Protein 7C4D (pdb70)

Foldseek 3Di:
DFAWDKDKAADDAFEEEEAEDPLAFLVLCVVLCVVVRVHHTYITTGFELGDPTHHDLDPFLVVSLVNVVVNCVVVVHQAYEYEAAQLGLQNQLVNCLVCVRRYAAYEYEAAFQAFDDCVDPVLVVLVLVLVLVVPDDQQVQPDLVVNLVSCVVRDPPSCVSVSNSVQWDADPVRTIDGSGPSNSCVVCSRSSRHHDDDGPPARPHEYEYEHEPAEVNDDPVRVVVRCGNHVNYHYHYDYPGYSVRCSVPVVVVSVVVVVRD

Secondary structure (DSSP, 8-state):
-----EEEE-SSSSEEEEE--TT--GGGGHHHHHHHTTTSEEEEEPPTTSTTSPP-S---HHHHHHHHHHHHHHTT-SSEEEEEETHHHHHHHHHHHH-GGGEEEEEEES--SS---TTSHHHHHHHHHHHHHHT--GGG---HHHHHHHHHHH---HHHHHHHHTTEEE-SSS-EEESS-HHHHHTTHHHHHPPP-S--SSP-S-EEEEEETT--SS-TTHHHHHHHHSTT-EEEEETT--S-HHHHSHHHHHHHHHHH-

Structure (mmCIF, N/CA/C/O backbone):
data_7C4D
#
_entry.id   7C4D
#
_cell.length_a   67.000
_cell.length_b   67.000
_cell.length_c   62.000
_cell.angle_alpha   90.000
_cell.angle_beta   90.000
_cell.angle_gamma   120.000
#
_symmetry.space_group_name_H-M   'P 32'
#
loop_
_entity.id
_entity.type
_entity.pdbx_description
1 polymer 'Putative esterase'
2 non-polymer 1,2-ETHANEDIOL
3 non-polymer 'ACETATE ION'
4 non-polymer 'SULFATE ION'
5 water water
#
loop_
_atom_site.group_PDB
_atom_site.id
_atom_site.type_symbol
_atom_site.label_atom_id
_atom_site.label_alt_id
_atom_site.label_comp_id
_atom_site.label_asym_id
_atom_site.label_entity_id
_atom_site.label_seq_id
_atom_site.pdbx_PDB_ins_code
_atom_site.Cartn_x
_atom_site.Cartn_y
_atom_site.Cartn_z
_atom_site.occupancy
_atom_site.B_iso_or_equiv
_atom_site.auth_seq_id
_atom_site.auth_comp_id
_atom_site.auth_asym_id
_atom_site.auth_atom_id
_atom_site.pdbx_PDB_model_num
ATOM 1 N N . SER A 1 11 ? -15.934 -23.557 3.631 1.000 77.174 0 SER A N 1
ATOM 2 C CA . SER A 1 11 ? -14.851 -22.601 3.981 1.000 78.607 0 SER A CA 1
ATOM 3 C C . SER A 1 11 ? -13.978 -22.388 2.755 1.000 77.055 0 SER A C 1
ATOM 4 O O . SER A 1 11 ? -13.464 -23.341 2.177 1.000 86.474 0 SER A O 1
ATOM 7 N N . LEU A 1 12 ? -13.858 -21.120 2.369 1.000 74.695 1 LEU A N 1
ATOM 8 C CA . LEU A 1 12 ? -13.008 -20.675 1.288 1.000 65.639 1 LEU A CA 1
ATOM 9 C C . LEU A 1 12 ? -11.770 -20.042 1.906 1.000 66.722 1 LEU A C 1
ATOM 10 O O . LEU A 1 12 ? -11.833 -19.552 3.036 1.000 71.969 1 LEU A O 1
ATOM 15 N N . GLU A 1 13 ? -10.666 -20.054 1.141 1.000 59.707 2 GLU A N 1
ATOM 16 C CA . GLU A 1 13 ? -9.465 -19.293 1.453 1.000 60.220 2 GLU A CA 1
ATOM 17 C C . GLU A 1 13 ? -9.651 -17.863 0.965 1.000 50.548 2 GLU A C 1
ATOM 18 O O . GLU A 1 13 ? -9.822 -17.631 -0.231 1.000 52.944 2 GLU A O 1
ATOM 24 N N . LEU A 1 14 ? -9.683 -16.907 1.905 1.000 49.940 3 LEU A N 1
ATOM 25 C CA . LEU A 1 14 ? -9.950 -15.532 1.520 1.000 47.480 3 LEU A CA 1
ATOM 26 C C . LEU A 1 14 ? -8.635 -14.884 1.078 1.000 43.400 3 LEU A C 1
ATOM 27 O O . LEU A 1 14 ? -7.568 -15.170 1.636 1.000 44.649 3 LEU A O 1
ATOM 32 N N . PHE A 1 15 ? -8.724 -14.099 0.010 1.000 42.005 4 PHE A N 1
ATOM 33 C CA . PHE A 1 15 ? -7.662 -13.179 -0.358 1.000 43.225 4 PHE A CA 1
ATOM 34 C C . PHE A 1 15 ? -7.572 -12.049 0.670 1.000 48.869 4 PHE A C 1
ATOM 35 O O . PHE A 1 15 ? -8.602 -11.563 1.156 1.000 42.379 4 PHE A O 1
ATOM 43 N N . PHE A 1 16 ? -6.328 -11.646 0.982 1.000 44.549 5 PHE A N 1
ATOM 44 C CA . PHE A 1 16 ? -6.023 -10.550 1.897 1.000 43.952 5 PHE A CA 1
ATOM 45 C C . PHE A 1 16 ? -4.732 -9.854 1.469 1.000 46.765 5 PHE A C 1
ATOM 46 O O . PHE A 1 16 ? -3.919 -10.397 0.705 1.000 45.481 5 PHE A O 1
ATOM 54 N N . ARG A 1 17 ? -4.603 -8.632 1.976 1.000 45.774 6 ARG A N 1
ATOM 55 C CA A ARG A 1 17 ? -3.376 -7.846 1.968 0.500 46.083 6 ARG A CA 1
ATOM 56 C CA B ARG A 1 17 ? -3.371 -7.855 1.970 0.500 48.058 6 ARG A CA 1
ATOM 57 C C . ARG A 1 17 ? -3.119 -7.364 3.398 1.000 50.075 6 ARG A C 1
ATOM 58 O O . ARG A 1 17 ? -4.062 -7.037 4.124 1.000 47.232 6 ARG A O 1
ATOM 73 N N . LYS A 1 18 ? -1.846 -7.318 3.802 1.000 45.585 7 LYS A N 1
ATOM 74 C CA . LYS A 1 18 ? -1.458 -6.912 5.149 1.000 48.295 7 LYS A CA 1
ATOM 75 C C . LYS A 1 18 ? -0.660 -5.609 5.091 1.000 49.327 7 LYS A C 1
ATOM 76 O O . LYS A 1 18 ? 0.295 -5.524 4.346 1.000 48.689 7 LYS A O 1
ATOM 82 N N . LYS A 1 19 ? -1.096 -4.591 5.829 1.000 46.680 8 LYS A N 1
ATOM 83 C CA . LYS A 1 19 ? -0.367 -3.347 6.008 1.000 44.894 8 LYS A CA 1
ATOM 84 C C . LYS A 1 19 ? 0.001 -3.243 7.482 1.000 48.442 8 LYS A C 1
ATOM 85 O O . LYS A 1 19 ? -0.884 -3.315 8.339 1.000 47.675 8 LYS A O 1
ATOM 91 N N . GLY A 1 20 ? 1.300 -3.109 7.765 1.000 47.370 9 GLY A N 1
ATOM 92 C CA . GLY A 1 20 ? 1.793 -2.934 9.121 1.000 45.928 9 GLY A CA 1
ATOM 93 C C . GLY A 1 20 ? 2.476 -4.213 9.588 1.000 54.198 9 GLY A C 1
ATOM 94 O O . GLY A 1 20 ? 1.943 -5.300 9.364 1.000 54.929 9 GLY A O 1
ATOM 95 N N A GLU A 1 21 ? 3.629 -4.076 10.259 0.400 52.889 10 GLU A N 1
ATOM 96 N N B GLU A 1 21 ? 3.640 -4.056 10.244 0.600 56.722 10 GLU A N 1
ATOM 97 C CA A GLU A 1 21 ? 4.392 -5.236 10.696 0.400 51.173 10 GLU A CA 1
ATOM 98 C CA B GLU A 1 21 ? 4.482 -5.160 10.684 0.600 55.983 10 GLU A CA 1
ATOM 99 C C A GLU A 1 21 ? 4.433 -5.366 12.223 0.400 47.788 10 GLU A C 1
ATOM 100 C C B GLU A 1 21 ? 4.417 -5.360 12.205 0.600 49.369 10 GLU A C 1
ATOM 101 O O A GLU A 1 21 ? 4.868 -6.396 12.726 0.400 53.373 10 GLU A O 1
ATOM 102 O O B GLU A 1 21 ? 4.749 -6.436 12.689 0.600 57.211 10 GLU A O 1
ATOM 113 N N . SER A 1 22 ? 3.982 -4.349 12.966 1.000 47.672 11 SER A N 1
ATOM 114 C CA . SER A 1 22 ? 3.924 -4.489 14.421 1.000 52.564 11 SER A CA 1
ATOM 115 C C . SER A 1 22 ? 2.619 -3.966 15.025 1.000 52.168 11 SER A C 1
ATOM 116 O O . SER A 1 22 ? 1.931 -3.120 14.443 1.000 57.258 11 SER A O 1
ATOM 119 N N . GLY A 1 23 ? 2.281 -4.524 16.187 1.000 51.836 12 GLY A N 1
ATOM 120 C CA . GLY A 1 23 ? 1.028 -4.243 16.872 1.000 51.360 12 GLY A CA 1
ATOM 121 C C . GLY A 1 23 ? 0.079 -5.438 16.894 1.000 46.820 12 GLY A C 1
ATOM 122 O O . GLY A 1 23 ? 0.318 -6.473 16.260 1.000 44.448 12 GLY A O 1
ATOM 123 N N . GLU A 1 24 ? -1.043 -5.258 17.594 1.000 45.087 13 GLU A N 1
ATOM 124 C CA . GLU A 1 24 ? -2.093 -6.266 17.604 1.000 50.294 13 GLU A CA 1
ATOM 125 C C . GLU A 1 24 ? -2.710 -6.386 16.210 1.000 45.795 13 GLU A C 1
ATOM 126 O O . GLU A 1 24 ? -2.748 -5.415 15.457 1.000 49.231 13 GLU A O 1
ATOM 132 N N . PRO A 1 25 ? -3.218 -7.569 15.809 1.000 45.821 14 PRO A N 1
ATOM 133 C CA . PRO A 1 25 ? -3.827 -7.708 14.489 1.000 41.502 14 PRO A CA 1
ATOM 134 C C . PRO A 1 25 ? -5.134 -6.948 14.500 1.000 40.368 14 PRO A C 1
ATOM 135 O O . PRO A 1 25 ? -5.787 -6.807 15.533 1.000 42.455 14 PRO A O 1
ATOM 139 N N . LEU A 1 26 ? -5.469 -6.432 13.320 1.000 39.360 15 LEU A N 1
ATOM 140 C CA . LEU A 1 26 ? -6.705 -5.721 13.100 1.000 37.688 15 LEU A CA 1
ATOM 141 C C . LEU A 1 26 ? -7.217 -6.197 11.742 1.000 43.882 15 LEU A C 1
ATOM 142 O O . LEU A 1 26 ? -6.568 -5.976 10.722 1.000 41.798 15 LEU A O 1
ATOM 147 N N . ILE A 1 27 ? -8.384 -6.848 11.758 1.000 39.956 16 ILE A N 1
ATOM 148 C CA . ILE A 1 27 ? -9.004 -7.367 10.554 1.000 37.627 16 ILE A CA 1
ATOM 149 C C . ILE A 1 27 ? -10.120 -6.421 10.138 1.000 37.764 16 ILE A C 1
ATOM 150 O O . ILE A 1 27 ? -10.979 -6.103 10.973 1.000 42.466 16 ILE A O 1
ATOM 155 N N . ILE A 1 28 ? -10.115 -6.007 8.854 1.000 34.806 17 ILE A N 1
ATOM 156 C CA . ILE A 1 28 ? -11.177 -5.144 8.347 1.000 34.913 17 ILE A CA 1
ATOM 157 C C . ILE A 1 28 ? -12.005 -5.934 7.314 1.000 40.342 17 ILE A C 1
ATOM 158 O O . ILE A 1 28 ? -11.435 -6.558 6.425 1.000 41.638 17 ILE A O 1
ATOM 163 N N . LEU A 1 29 ? -13.337 -5.913 7.459 1.000 38.409 18 LEU A N 1
ATOM 164 C CA . LEU A 1 29 ? -14.284 -6.593 6.572 1.000 41.370 18 LEU A CA 1
ATOM 165 C C . LEU A 1 29 ? -15.217 -5.575 5.916 1.000 40.145 18 LEU A C 1
ATOM 166 O O . LEU A 1 29 ? -16.006 -4.890 6.582 1.000 39.713 18 LEU A O 1
ATOM 171 N N . HIS A 1 30 ? -15.131 -5.485 4.591 1.000 37.027 19 HIS A N 1
ATOM 172 C CA . HIS A 1 30 ? -15.981 -4.620 3.794 1.000 35.520 19 HIS A CA 1
ATOM 173 C C . HIS A 1 30 ? -17.453 -5.117 3.793 1.000 41.386 19 HIS A C 1
ATOM 174 O O . HIS A 1 30 ? -17.795 -6.227 4.244 1.000 38.584 19 HIS A O 1
ATOM 181 N N . GLY A 1 31 ? -18.345 -4.282 3.264 1.000 35.513 20 GLY A N 1
ATOM 182 C CA . GLY A 1 31 ? -19.737 -4.643 3.040 1.000 42.514 20 GLY A CA 1
ATOM 183 C C . GLY A 1 31 ? -20.031 -5.148 1.609 1.000 50.708 20 GLY A C 1
ATOM 184 O O . GLY A 1 31 ? -19.120 -5.333 0.789 1.000 42.368 20 GLY A O 1
ATOM 185 N N . LEU A 1 32 ? -21.321 -5.398 1.294 1.000 44.486 21 LEU A N 1
ATOM 186 C CA . LEU A 1 32 ? -21.694 -5.988 0.007 1.000 45.357 21 LEU A CA 1
ATOM 187 C C . LEU A 1 32 ? -21.217 -5.114 -1.172 1.000 44.208 21 LEU A C 1
ATOM 188 O O . LEU A 1 32 ? -21.351 -3.893 -1.162 1.000 43.467 21 LEU A O 1
ATOM 193 N N . TYR A 1 33 ? -20.661 -5.747 -2.218 1.000 46.915 22 TYR A N 1
ATOM 194 C CA . TYR A 1 33 ? -20.129 -5.042 -3.385 1.000 50.671 22 TYR A CA 1
ATOM 195 C C . TYR A 1 33 ? -18.804 -4.308 -3.112 1.000 52.830 22 TYR A C 1
ATOM 196 O O . TYR A 1 33 ? -18.313 -3.614 -4.016 1.000 48.054 22 TYR A O 1
ATOM 205 N N . GLY A 1 34 ? -18.249 -4.392 -1.881 1.000 52.119 23 GLY A N 1
ATOM 206 C CA . GLY A 1 34 ? -16.976 -3.728 -1.582 1.000 44.142 23 GLY A CA 1
ATOM 207 C C . GLY A 1 34 ? -15.810 -4.703 -1.679 1.000 47.643 23 GLY A C 1
ATOM 208 O O . GLY A 1 34 ? -16.006 -5.862 -2.037 1.000 49.343 23 GLY A O 1
ATOM 209 N N . SER A 1 35 ? -14.596 -4.234 -1.359 1.000 41.582 24 SER A N 1
ATOM 210 C CA . SER A 1 35 ? -13.449 -5.104 -1.143 1.000 44.271 24 SER A CA 1
ATOM 211 C C . SER A 1 35 ? -12.482 -4.418 -0.175 1.000 42.715 24 SER A C 1
ATOM 212 O O . SER A 1 35 ? -12.785 -3.353 0.351 1.000 41.475 24 SER A O 1
ATOM 215 N N . GLY A 1 36 ? -11.348 -5.073 0.090 1.000 43.435 25 GLY A N 1
ATOM 216 C CA . GLY A 1 36 ? -10.320 -4.488 0.923 1.000 43.817 25 GLY A CA 1
ATOM 217 C C . GLY A 1 36 ? -9.815 -3.167 0.343 1.000 45.233 25 GLY A C 1
ATOM 218 O O . GLY A 1 36 ? -9.536 -2.243 1.108 1.000 45.768 25 GLY A O 1
ATOM 219 N N . ASP A 1 37 ? -9.844 -3.047 -1.002 1.000 39.891 26 ASP A N 1
ATOM 220 C CA . ASP A 1 37 ? -9.409 -1.834 -1.683 1.000 42.486 26 ASP A CA 1
ATOM 221 C C . ASP A 1 37 ? -10.108 -0.575 -1.204 1.000 41.981 26 ASP A C 1
ATOM 222 O O . ASP A 1 37 ? -9.534 0.506 -1.297 1.000 47.452 26 ASP A O 1
ATOM 227 N N . ASN A 1 38 ? -11.350 -0.690 -0.731 1.000 41.578 27 ASN A N 1
ATOM 228 C CA . ASN A 1 38 ? -12.048 0.518 -0.290 1.000 40.298 27 ASN A CA 1
ATOM 229 C C . ASN A 1 38 ? -11.510 0.974 1.080 1.000 44.815 27 ASN A C 1
ATOM 230 O O . ASN A 1 38 ? -11.880 2.036 1.553 1.000 42.476 27 ASN A O 1
ATOM 235 N N . TRP A 1 39 ? -10.645 0.173 1.719 1.000 44.714 28 TRP A N 1
ATOM 236 C CA . TRP A 1 39 ? -10.151 0.463 3.063 1.000 48.813 28 TRP A CA 1
ATOM 237 C C . TRP A 1 39 ? -8.679 0.914 3.020 1.000 55.957 28 TRP A C 1
ATOM 238 O O . TRP A 1 39 ? -8.060 1.068 4.067 1.000 52.564 28 TRP A O 1
ATOM 249 N N . ILE A 1 40 ? -8.123 1.153 1.815 1.000 49.385 29 ILE A N 1
ATOM 250 C CA . ILE A 1 40 ? -6.703 1.467 1.622 1.000 52.159 29 ILE A CA 1
ATOM 251 C C . ILE A 1 40 ? -6.317 2.711 2.434 1.000 45.418 29 ILE A C 1
ATOM 252 O O . ILE A 1 40 ? -5.361 2.719 3.183 1.000 51.275 29 ILE A O 1
ATOM 257 N N . SER A 1 41 ? -7.082 3.770 2.279 1.000 48.223 30 SER A N 1
ATOM 258 C CA . SER A 1 41 ? -6.798 5.051 2.876 1.000 56.841 30 SER A CA 1
ATOM 259 C C . SER A 1 41 ? -6.916 4.995 4.405 1.000 61.282 30 SER A C 1
ATOM 260 O O . SER A 1 41 ? -6.116 5.628 5.075 1.000 61.722 30 SER A O 1
ATOM 263 N N . ILE A 1 42 ? -7.889 4.246 4.965 1.000 55.528 31 ILE A N 1
ATOM 264 C CA . ILE A 1 42 ? -8.015 4.097 6.411 1.000 42.275 31 ILE A CA 1
ATOM 265 C C . ILE A 1 42 ? -6.906 3.203 6.994 1.000 43.451 31 ILE A C 1
ATOM 266 O O . ILE A 1 42 ? -6.313 3.540 8.026 1.000 42.401 31 ILE A O 1
ATOM 271 N N . ALA A 1 43 ? -6.547 2.126 6.281 1.000 38.072 32 ALA A N 1
ATOM 272 C CA . ALA A 1 43 ? -5.499 1.212 6.692 1.000 39.618 32 ALA A CA 1
ATOM 273 C C . ALA A 1 43 ? -4.142 1.900 6.618 1.000 49.323 32 ALA A C 1
ATOM 274 O O . ALA A 1 43 ? -3.161 1.385 7.165 1.000 46.391 32 ALA A O 1
ATOM 276 N N . ASN A 1 44 ? -4.086 2.958 5.795 1.000 50.685 33 ASN A N 1
ATOM 277 C CA . ASN A 1 44 ? -2.871 3.748 5.654 1.000 57.133 33 ASN A CA 1
ATOM 278 C C . ASN A 1 44 ? -2.517 4.409 6.980 1.000 49.270 33 ASN A C 1
ATOM 279 O O . ASN A 1 44 ? -1.393 4.277 7.370 1.000 50.682 33 ASN A O 1
ATOM 284 N N . GLU A 1 45 ? -3.474 5.047 7.662 1.000 47.745 34 GLU A N 1
ATOM 285 C CA . GLU A 1 45 ? -3.302 5.518 9.028 1.000 49.236 34 GLU A CA 1
ATOM 286 C C . GLU A 1 45 ? -3.192 4.397 10.070 1.000 52.353 34 GLU A C 1
ATOM 287 O O . GLU A 1 45 ? -2.240 4.415 10.858 1.000 55.615 34 GLU A O 1
ATOM 293 N N . LEU A 1 46 ? -4.112 3.408 10.048 1.000 45.320 35 LEU A N 1
ATOM 294 C CA . LEU A 1 46 ? -4.183 2.383 11.091 1.000 39.538 35 LEU A CA 1
ATOM 295 C C . LEU A 1 46 ? -2.932 1.502 11.148 1.000 38.845 35 LEU A C 1
ATOM 296 O O . LEU A 1 46 ? -2.606 0.997 12.207 1.000 40.255 35 LEU A O 1
ATOM 301 N N . LYS A 1 47 ? -2.201 1.343 10.037 1.000 38.759 36 LYS A N 1
ATOM 302 C CA . LYS A 1 47 ? -1.044 0.457 9.976 1.000 37.754 36 LYS A CA 1
ATOM 303 C C . LYS A 1 47 ? 0.145 0.951 10.835 1.000 48.557 36 LYS A C 1
ATOM 304 O O . LYS A 1 47 ? 1.057 0.172 11.104 1.000 40.437 36 LYS A O 1
ATOM 310 N N . ASP A 1 48 ? 0.152 2.225 11.273 1.000 43.716 37 ASP A N 1
ATOM 311 C CA . ASP A 1 48 ? 1.199 2.658 12.190 1.000 46.289 37 ASP A CA 1
ATOM 312 C C . ASP A 1 48 ? 1.041 2.010 13.563 1.000 55.773 37 ASP A C 1
ATOM 313 O O . ASP A 1 48 ? 2.007 2.006 14.321 1.000 53.350 37 ASP A O 1
ATOM 318 N N . TYR A 1 49 ? -0.165 1.503 13.900 1.000 42.910 38 TYR A N 1
ATOM 319 C CA . TYR A 1 49 ? -0.388 1.023 15.250 1.000 43.474 38 TYR A CA 1
ATOM 320 C C . TYR A 1 49 ? -0.759 -0.462 15.282 1.000 46.219 38 TYR A C 1
ATOM 321 O O . TYR A 1 49 ? -0.725 -1.099 16.337 1.000 52.562 38 TYR A O 1
ATOM 330 N N . PHE A 1 50 ? -1.158 -1.016 14.142 1.000 42.624 39 PHE A N 1
ATOM 331 C CA . PHE A 1 50 ? -1.705 -2.371 14.143 1.000 41.695 39 PHE A CA 1
ATOM 332 C C . PHE A 1 50 ? -1.168 -3.107 12.933 1.000 41.487 39 PHE A C 1
ATOM 333 O O . PHE A 1 50 ? -0.644 -2.463 12.030 1.000 35.701 39 PHE A O 1
ATOM 341 N N . GLN A 1 51 ? -1.320 -4.440 12.940 1.000 41.588 40 GLN A N 1
ATOM 342 C CA . GLN A 1 51 ? -1.063 -5.276 11.780 1.000 40.431 40 GLN A CA 1
ATOM 343 C C . GLN A 1 51 ? -2.394 -5.466 11.075 1.000 42.572 40 GLN A C 1
ATOM 344 O O . GLN A 1 51 ? -3.181 -6.301 11.496 1.000 45.473 40 GLN A O 1
ATOM 350 N N . VAL A 1 52 ? -2.663 -4.623 10.072 1.000 40.925 41 VAL A N 1
ATOM 351 C CA . VAL A 1 52 ? -3.971 -4.556 9.464 1.000 43.291 41 VAL A CA 1
ATOM 352 C C . VAL A 1 52 ? -4.086 -5.568 8.321 1.000 53.303 41 VAL A C 1
ATOM 353 O O . VAL A 1 52 ? -3.266 -5.562 7.395 1.000 47.016 41 VAL A O 1
ATOM 357 N N . TYR A 1 53 ? -5.148 -6.388 8.378 1.000 45.508 42 TYR A N 1
ATOM 358 C CA . TYR A 1 53 ? -5.493 -7.340 7.322 1.000 45.074 42 TYR A CA 1
ATOM 359 C C . TYR A 1 53 ? -6.743 -6.871 6.579 1.000 43.918 42 TYR A C 1
ATOM 360 O O . TYR A 1 53 ? -7.806 -6.690 7.187 1.000 41.109 42 TYR A O 1
ATOM 369 N N . LEU A 1 54 ? -6.569 -6.562 5.288 1.000 37.220 43 LEU A N 1
ATOM 370 C CA . LEU A 1 54 ? -7.668 -6.147 4.428 1.000 43.015 43 LEU A CA 1
ATOM 371 C C . LEU A 1 54 ? -8.113 -7.387 3.661 1.000 44.891 43 LEU A C 1
ATOM 372 O O . LEU A 1 54 ? -7.405 -7.856 2.760 1.000 50.001 43 LEU A O 1
ATOM 377 N N . ILE A 1 55 ? -9.258 -7.925 4.090 1.000 47.692 44 ILE A N 1
ATOM 378 C CA . ILE A 1 55 ? -9.786 -9.204 3.628 1.000 49.127 44 ILE A CA 1
ATOM 379 C C . ILE A 1 55 ? -10.843 -8.914 2.566 1.000 51.854 44 ILE A C 1
ATOM 380 O O . ILE A 1 55 ? -11.585 -7.926 2.681 1.000 50.888 44 ILE A O 1
ATOM 385 N N . ASP A 1 56 ? -10.822 -9.710 1.482 1.000 45.047 45 ASP A N 1
ATOM 386 C CA . ASP A 1 56 ? -11.896 -9.745 0.490 1.000 42.593 45 ASP A CA 1
ATOM 387 C C . ASP A 1 56 ? -12.796 -10.905 0.925 1.000 41.644 45 ASP A C 1
ATOM 388 O O . ASP A 1 56 ? -12.307 -11.997 1.170 1.000 43.670 45 ASP A O 1
ATOM 393 N N . GLN A 1 57 ? -14.077 -10.646 1.175 1.000 41.566 46 GLN A N 1
ATOM 394 C CA . GLN A 1 57 ? -14.949 -11.736 1.610 1.000 46.479 46 GLN A CA 1
ATOM 395 C C . GLN A 1 57 ? -15.398 -12.576 0.411 1.000 47.730 46 GLN A C 1
ATOM 396 O O . GLN A 1 57 ? -15.244 -12.126 -0.731 1.000 42.221 46 GLN A O 1
ATOM 402 N N . ARG A 1 58 ? -15.963 -13.776 0.683 1.000 46.463 47 ARG A N 1
ATOM 403 C CA . ARG A 1 58 ? -16.440 -14.654 -0.392 1.000 46.019 47 ARG A CA 1
ATOM 404 C C . ARG A 1 58 ? -17.316 -13.875 -1.378 1.000 51.861 47 ARG A C 1
ATOM 405 O O . ARG A 1 58 ? -18.062 -12.973 -0.976 1.000 49.434 47 ARG A O 1
ATOM 413 N N . ASN A 1 59 ? -17.113 -14.161 -2.681 1.000 48.550 48 ASN A N 1
ATOM 414 C CA . ASN A 1 59 ? -17.841 -13.606 -3.816 1.000 48.258 48 ASN A CA 1
ATOM 415 C C . ASN A 1 59 ? -17.430 -12.165 -4.137 1.000 51.314 48 ASN A C 1
ATOM 416 O O . ASN A 1 59 ? -18.060 -11.512 -4.972 1.000 48.464 48 ASN A O 1
ATOM 421 N N . HIS A 1 60 ? -16.343 -11.695 -3.510 1.000 48.137 49 HIS A N 1
ATOM 422 C CA . HIS A 1 60 ? -15.940 -10.301 -3.601 1.000 46.274 49 HIS A CA 1
ATOM 423 C C . HIS A 1 60 ? -14.453 -10.202 -3.924 1.000 38.998 49 HIS A C 1
ATOM 424 O O . HIS A 1 60 ? -13.655 -11.038 -3.499 1.000 42.389 49 HIS A O 1
ATOM 431 N N . GLY A 1 61 ? -14.123 -9.124 -4.644 1.000 46.088 50 GLY A N 1
ATOM 432 C CA . GLY A 1 61 ? -12.755 -8.757 -4.968 1.000 47.302 50 GLY A CA 1
ATOM 433 C C . GLY A 1 61 ? -12.037 -9.915 -5.660 1.000 52.463 50 GLY A C 1
ATOM 434 O O . GLY A 1 61 ? -12.506 -10.424 -6.670 1.000 49.759 50 GLY A O 1
ATOM 435 N N . ARG A 1 62 ? -10.934 -10.366 -5.060 1.000 53.030 51 ARG A N 1
ATOM 436 C CA . ARG A 1 62 ? -10.169 -11.481 -5.596 1.000 50.748 51 ARG A CA 1
ATOM 437 C C . ARG A 1 62 ? -10.447 -12.767 -4.832 1.000 50.125 51 ARG A C 1
ATOM 438 O O . ARG A 1 62 ? -9.715 -13.729 -5.006 1.000 52.719 51 ARG A O 1
ATOM 446 N N . SER A 1 63 ? -11.457 -12.784 -3.948 1.000 49.827 52 SER A N 1
ATOM 447 C CA . SER A 1 63 ? -11.710 -13.999 -3.192 1.000 46.503 52 SER A CA 1
ATOM 448 C C . SER A 1 63 ? -12.515 -15.034 -4.009 1.000 48.049 52 SER A C 1
ATOM 449 O O . SER A 1 63 ? -13.095 -14.699 -5.047 1.000 50.305 52 SER A O 1
ATOM 452 N N . PRO A 1 64 ? -12.527 -16.334 -3.616 1.000 48.959 53 PRO A N 1
ATOM 453 C CA . PRO A 1 64 ? -13.229 -17.369 -4.378 1.000 53.211 53 PRO A CA 1
ATOM 454 C C . PRO A 1 64 ? -14.744 -17.194 -4.316 1.000 61.410 53 PRO A C 1
ATOM 455 O O . PRO A 1 64 ? -15.266 -16.612 -3.363 1.000 63.117 53 PRO A O 1
ATOM 459 N N . HIS A 1 65 ? -15.428 -17.707 -5.345 1.000 59.681 54 HIS A N 1
ATOM 460 C CA . HIS A 1 65 ? -16.867 -17.659 -5.500 1.000 49.306 54 HIS A CA 1
ATOM 461 C C . HIS A 1 65 ? -17.476 -18.911 -4.889 1.000 53.928 54 HIS A C 1
ATOM 462 O O . HIS A 1 65 ? -16.788 -19.920 -4.750 1.000 61.656 54 HIS A O 1
ATOM 469 N N . ALA A 1 66 ? -18.727 -18.772 -4.419 1.000 58.117 55 ALA A N 1
ATOM 470 C CA . ALA A 1 66 ? -19.567 -19.830 -3.870 1.000 58.579 55 ALA A CA 1
ATOM 471 C C . ALA A 1 66 ? -21.029 -19.383 -3.946 1.000 54.851 55 ALA A C 1
ATOM 472 O O . ALA A 1 66 ? -21.297 -18.221 -4.225 1.000 54.974 55 ALA A O 1
ATOM 474 N N . ASP A 1 67 ? -21.967 -20.333 -3.785 1.000 68.976 56 ASP A N 1
ATOM 475 C CA . ASP A 1 67 ? -23.395 -20.076 -3.947 1.000 64.517 56 ASP A CA 1
ATOM 476 C C . ASP A 1 67 ? -23.990 -19.599 -2.630 1.000 51.196 56 ASP A C 1
ATOM 477 O O . ASP A 1 67 ? -24.772 -18.660 -2.624 1.000 59.236 56 ASP A O 1
ATOM 482 N N . ASP A 1 68 ? -23.621 -20.287 -1.546 1.000 46.113 57 ASP A N 1
ATOM 483 C CA . ASP A 1 68 ? -23.982 -19.905 -0.189 1.000 55.953 57 ASP A CA 1
ATOM 484 C C . ASP A 1 68 ? -23.124 -18.707 0.256 1.000 62.955 57 ASP A C 1
ATOM 485 O O . ASP A 1 68 ? -21.887 -18.745 0.200 1.000 53.247 57 ASP A O 1
ATOM 490 N N . MET A 1 69 ? -23.814 -17.659 0.709 1.000 52.946 58 MET A N 1
ATOM 491 C CA . MET A 1 69 ? -23.246 -16.466 1.315 1.000 53.777 58 MET A CA 1
ATOM 492 C C . MET A 1 69 ? -23.928 -16.168 2.652 1.000 52.072 58 MET A C 1
ATOM 493 O O . MET A 1 69 ? -24.151 -15.008 2.980 1.000 54.822 58 MET A O 1
ATOM 498 N N . SER A 1 70 ? -24.295 -17.201 3.410 1.000 55.468 59 SER A N 1
ATOM 499 C CA . SER A 1 70 ? -24.899 -17.002 4.713 1.000 49.236 59 SER A CA 1
ATOM 500 C C . SER A 1 70 ? -23.830 -16.445 5.670 1.000 55.929 59 SER A C 1
ATOM 501 O O . SER A 1 70 ? -22.649 -16.612 5.394 1.000 56.605 59 SER A O 1
ATOM 504 N N . TYR A 1 71 ? -24.238 -15.854 6.808 1.000 47.706 60 TYR A N 1
ATOM 505 C CA . TYR A 1 71 ? -23.337 -15.218 7.747 1.000 48.608 60 TYR A CA 1
ATOM 506 C C . TYR A 1 71 ? -22.570 -16.309 8.461 1.000 53.044 60 TYR A C 1
ATOM 507 O O . TYR A 1 71 ? -21.446 -16.107 8.931 1.000 54.719 60 TYR A O 1
ATOM 516 N N . GLU A 1 72 ? -23.195 -17.483 8.500 1.000 50.295 61 GLU A N 1
ATOM 517 C CA . GLU A 1 72 ? -22.562 -18.643 9.103 1.000 52.413 61 GLU A CA 1
ATOM 518 C C . GLU A 1 72 ? -21.303 -18.987 8.304 1.000 49.869 61 GLU A C 1
ATOM 519 O O . GLU A 1 72 ? -20.247 -19.236 8.876 1.000 55.451 61 GLU A O 1
ATOM 525 N N . SER A 1 73 ? -21.430 -18.991 6.975 1.000 51.831 62 SER A N 1
ATOM 526 C CA . SER A 1 73 ? -20.359 -19.447 6.103 1.000 53.769 62 SER A CA 1
ATOM 527 C C . SER A 1 73 ? -19.267 -18.386 6.053 1.000 49.550 62 SER A C 1
ATOM 528 O O . SER A 1 73 ? -18.088 -18.735 6.098 1.000 53.050 62 SER A O 1
ATOM 531 N N . MET A 1 74 ? -19.693 -17.110 5.968 1.000 45.653 63 MET A N 1
ATOM 532 C CA . MET A 1 74 ? -18.784 -15.968 5.953 1.000 46.258 63 MET A CA 1
ATOM 533 C C . MET A 1 74 ? -18.013 -15.895 7.264 1.000 46.605 63 MET A C 1
ATOM 534 O O . MET A 1 74 ? -16.813 -15.724 7.219 1.000 49.961 63 MET A O 1
ATOM 539 N N . ALA A 1 75 ? -18.678 -16.198 8.400 1.000 47.227 64 ALA A N 1
ATOM 540 C CA . ALA A 1 75 ? -18.058 -16.278 9.720 1.000 42.308 64 ALA A CA 1
ATOM 541 C C . ALA A 1 75 ? -17.004 -17.362 9.752 1.000 49.520 64 ALA A C 1
ATOM 542 O O . ALA A 1 75 ? -15.970 -17.208 10.412 1.000 48.285 64 ALA A O 1
ATOM 544 N N . GLU A 1 76 ? -17.304 -18.478 9.065 1.000 49.677 65 GLU A N 1
ATOM 545 C CA . GLU A 1 76 ? -16.391 -19.610 9.037 1.000 54.559 65 GLU A CA 1
ATOM 546 C C . GLU A 1 76 ? -15.139 -19.280 8.223 1.000 45.808 65 GLU A C 1
ATOM 547 O O . GLU A 1 76 ? -14.039 -19.674 8.611 1.000 50.688 65 GLU A O 1
ATOM 553 N N . ASP A 1 77 ? -15.348 -18.650 7.061 1.000 45.391 66 ASP A N 1
ATOM 554 C CA . ASP A 1 77 ? -14.280 -18.073 6.240 1.000 47.248 66 ASP A CA 1
ATOM 555 C C . ASP A 1 77 ? -13.336 -17.219 7.082 1.000 48.897 66 ASP A C 1
ATOM 556 O O . ASP A 1 77 ? -12.117 -17.421 7.036 1.000 49.695 66 ASP A O 1
ATOM 561 N N . LEU A 1 78 ? -13.929 -16.326 7.891 1.000 47.619 67 LEU A N 1
ATOM 562 C CA . LEU A 1 78 ? -13.199 -15.478 8.822 1.000 46.271 67 LEU A CA 1
ATOM 563 C C . LEU A 1 78 ? -12.426 -16.334 9.810 1.000 47.971 67 LEU A C 1
ATOM 564 O O . LEU A 1 78 ? -11.224 -16.111 9.998 1.000 45.443 67 LEU A O 1
ATOM 569 N N . HIS A 1 79 ? -13.116 -17.322 10.420 1.000 49.123 68 HIS A N 1
ATOM 570 C CA . HIS A 1 79 ? -12.500 -18.186 11.437 1.000 46.653 68 HIS A CA 1
ATOM 571 C C . HIS A 1 79 ? -11.294 -18.964 10.878 1.000 50.182 68 HIS A C 1
ATOM 572 O O . HIS A 1 79 ? -10.226 -19.049 11.500 1.000 46.263 68 HIS A O 1
ATOM 579 N N . GLU A 1 80 ? -11.470 -19.513 9.668 1.000 49.622 69 GLU A N 1
ATOM 580 C CA . GLU A 1 80 ? -10.419 -20.223 8.946 1.000 56.555 69 GLU A CA 1
ATOM 581 C C . GLU A 1 80 ? -9.238 -19.303 8.603 1.000 55.304 69 GLU A C 1
ATOM 582 O O . GLU A 1 80 ? -8.086 -19.710 8.739 1.000 51.284 69 GLU A O 1
ATOM 588 N N . PHE A 1 81 ? -9.525 -18.082 8.132 1.000 44.684 70 PHE A N 1
ATOM 589 C CA . PHE A 1 81 ? -8.490 -17.084 7.882 1.000 47.313 70 PHE A CA 1
ATOM 590 C C . PHE A 1 81 ? -7.631 -16.823 9.121 1.000 44.838 70 PHE A C 1
ATOM 591 O O . PHE A 1 81 ? -6.394 -16.783 9.045 1.000 48.217 70 PHE A O 1
ATOM 599 N N . ILE A 1 82 ? -8.293 -16.657 10.271 1.000 48.411 71 ILE A N 1
ATOM 600 C CA . ILE A 1 82 ? -7.612 -16.377 11.521 1.000 48.928 71 ILE A CA 1
ATOM 601 C C . ILE A 1 82 ? -6.731 -17.570 11.923 1.000 58.337 71 ILE A C 1
ATOM 602 O O . ILE A 1 82 ? -5.600 -17.381 12.389 1.000 50.128 71 ILE A O 1
ATOM 607 N N . LYS A 1 83 ? -7.215 -18.800 11.649 1.000 59.617 72 LYS A N 1
ATOM 608 C CA . LYS A 1 83 ? -6.453 -20.021 11.897 1.000 62.191 72 LYS A CA 1
ATOM 609 C C . LYS A 1 83 ? -5.204 -20.046 11.024 1.000 55.136 72 LYS A C 1
ATOM 610 O O . LYS A 1 83 ? -4.099 -20.188 11.5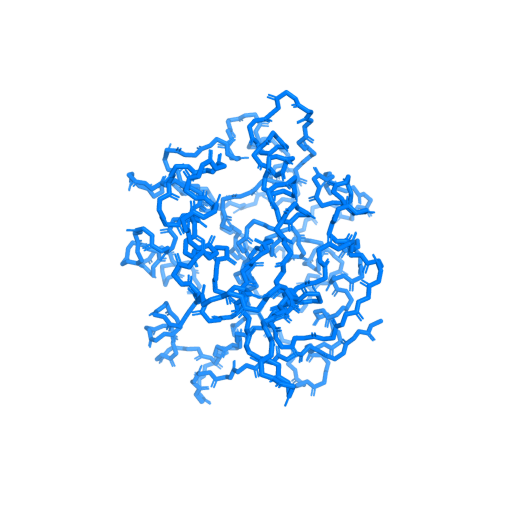36 1.000 50.822 72 LYS A O 1
ATOM 616 N N . SER A 1 84 ? -5.393 -19.898 9.701 1.000 54.771 73 SER A N 1
ATOM 617 C CA . SER A 1 84 ? -4.299 -20.050 8.746 1.000 57.278 73 SER A CA 1
ATOM 618 C C . SER A 1 84 ? -3.214 -18.970 8.873 1.000 62.643 73 SER A C 1
ATOM 619 O O . SER A 1 84 ? -2.175 -19.105 8.250 1.000 58.291 73 SER A O 1
ATOM 622 N N . GLN A 1 85 ? -3.436 -17.921 9.680 1.000 57.707 74 GLN A N 1
ATOM 623 C CA . GLN A 1 85 ? -2.482 -16.839 9.869 1.000 55.120 74 GLN A CA 1
ATOM 624 C C . GLN A 1 85 ? -1.929 -16.901 11.293 1.000 55.827 74 GLN A C 1
ATOM 625 O O . GLN A 1 85 ? -1.132 -16.056 11.670 1.000 58.569 74 GLN A O 1
ATOM 631 N N . ASN A 1 86 ? -2.401 -17.870 12.092 1.000 56.696 75 ASN A N 1
ATOM 632 C CA . ASN A 1 86 ? -1.942 -18.100 13.459 1.000 60.196 75 ASN A CA 1
ATOM 633 C C . ASN A 1 86 ? -2.194 -16.925 14.393 1.000 59.996 75 ASN A C 1
ATOM 634 O O . ASN A 1 86 ? -1.376 -16.660 15.260 1.000 59.286 75 ASN A O 1
ATOM 639 N N . LEU A 1 87 ? -3.359 -16.279 14.265 1.000 61.582 76 LEU A N 1
ATOM 640 C CA . LEU A 1 87 ? -3.674 -15.139 15.107 1.000 61.313 76 LEU A CA 1
ATOM 641 C C . LEU A 1 87 ? -4.454 -15.660 16.311 1.000 67.132 76 LEU A C 1
ATOM 642 O O . LEU A 1 87 ? -5.423 -16.401 16.152 1.000 66.983 76 LEU A O 1
ATOM 647 N N . GLU A 1 88 ? -3.997 -15.285 17.509 1.000 70.157 77 GLU A N 1
ATOM 648 C CA . GLU A 1 88 ? -4.597 -15.721 18.759 1.000 76.062 77 GLU A CA 1
ATOM 649 C C . GLU A 1 88 ? -5.882 -14.938 19.030 1.000 80.992 77 GLU A C 1
ATOM 650 O O . GLU A 1 88 ? -6.950 -15.534 19.233 1.000 69.967 77 GLU A O 1
ATOM 656 N N . SER A 1 89 ? -5.754 -13.601 19.055 1.000 63.792 78 SER A N 1
ATOM 657 C CA . SER A 1 89 ? -6.886 -12.737 19.323 1.000 64.186 78 SER A CA 1
ATOM 658 C C . SER A 1 89 ? -6.745 -11.441 18.523 1.000 68.019 78 SER A C 1
ATOM 659 O O . SER A 1 89 ? -5.639 -10.928 18.356 1.000 61.693 78 SER A O 1
ATOM 662 N N . VAL A 1 90 ? -7.882 -10.935 18.032 1.000 52.150 79 VAL A N 1
ATOM 663 C CA . VAL A 1 90 ? -7.853 -9.933 16.993 1.000 49.392 79 VAL A CA 1
ATOM 664 C C . VAL A 1 90 ? -8.832 -8.816 17.292 1.000 46.848 79 VAL A C 1
ATOM 665 O O . VAL A 1 90 ? -9.898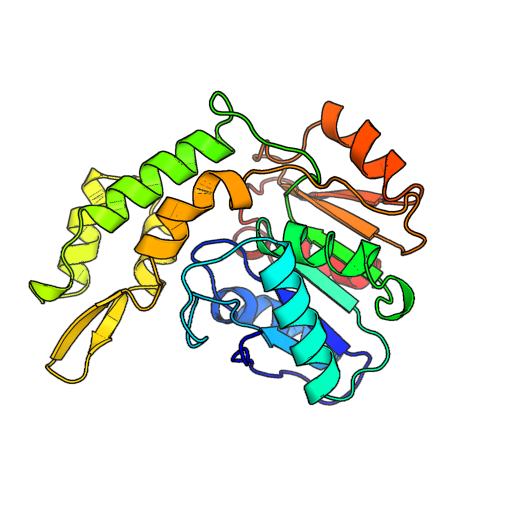 -9.050 17.864 1.000 43.551 79 VAL A O 1
ATOM 669 N N . ASN A 1 91 ? -8.468 -7.626 16.797 1.000 42.838 80 ASN A N 1
ATOM 670 C CA . ASN A 1 91 ? -9.426 -6.544 16.657 1.000 42.019 80 ASN A CA 1
ATOM 671 C C . ASN A 1 91 ? -10.117 -6.698 15.306 1.000 34.704 80 ASN A C 1
ATOM 672 O O . ASN A 1 91 ? -9.493 -7.128 14.352 1.000 38.666 80 ASN A O 1
ATOM 677 N N . ILE A 1 92 ? -11.358 -6.246 15.224 1.000 34.365 81 ILE A N 1
ATOM 678 C CA . ILE A 1 92 ? -12.146 -6.384 14.008 1.000 35.978 81 ILE A CA 1
ATOM 679 C C . ILE A 1 92 ? -12.934 -5.107 13.801 1.000 33.863 81 ILE A C 1
ATOM 680 O O . ILE A 1 92 ? -13.583 -4.629 14.719 1.000 36.835 81 ILE A O 1
ATOM 685 N N . ILE A 1 93 ? -12.908 -4.623 12.554 1.000 31.986 82 ILE A N 1
ATOM 686 C CA . ILE A 1 93 ? -13.842 -3.646 12.038 1.000 35.114 82 ILE A CA 1
ATOM 687 C C . ILE A 1 93 ? -14.665 -4.296 10.908 1.000 39.692 82 ILE A C 1
ATOM 688 O O . ILE A 1 93 ? -14.102 -4.863 9.982 1.000 40.463 82 ILE A O 1
ATOM 693 N N . GLY A 1 94 ? -15.990 -4.220 10.990 1.000 37.661 83 GLY A N 1
ATOM 694 C CA . GLY A 1 94 ? -16.871 -4.759 9.961 1.000 38.270 83 GLY A CA 1
ATOM 695 C C . GLY A 1 94 ? -17.886 -3.700 9.567 1.000 38.311 83 GLY A C 1
ATOM 696 O O . GLY A 1 94 ? -18.629 -3.214 10.417 1.000 38.287 83 GLY A O 1
ATOM 697 N N . HIS A 1 95 ? -17.885 -3.355 8.290 1.000 37.557 84 HIS A N 1
ATOM 698 C CA . HIS A 1 95 ? -18.796 -2.369 7.729 1.000 41.763 84 HIS A CA 1
ATOM 699 C C . HIS A 1 95 ? -19.977 -3.106 7.099 1.000 42.406 84 HIS A C 1
ATOM 700 O O . HIS A 1 95 ? -19.777 -3.956 6.226 1.000 43.847 84 HIS A O 1
ATOM 707 N N . SER A 1 96 ? -21.190 -2.777 7.573 1.000 41.099 85 SER A N 1
ATOM 708 C CA . SER A 1 96 ? -22.441 -3.314 7.055 1.000 46.769 85 SER A CA 1
ATOM 709 C C . SER A 1 96 ? -22.427 -4.848 7.013 1.000 47.374 85 SER A C 1
ATOM 710 O O . SER A 1 96 ? -22.326 -5.494 8.070 1.000 52.274 85 SER A O 1
ATOM 713 N N . MET A 1 97 ? -22.471 -5.425 5.800 1.000 43.211 86 MET A N 1
ATOM 714 C CA . MET A 1 97 ? -22.490 -6.875 5.696 1.000 43.377 86 MET A CA 1
ATOM 715 C C . MET A 1 97 ? -21.302 -7.419 6.476 1.000 43.217 86 MET A C 1
ATOM 716 O O . MET A 1 97 ? -21.435 -8.392 7.213 1.000 45.866 86 MET A O 1
ATOM 721 N N . GLY A 1 98 ? -20.156 -6.744 6.342 1.000 40.685 87 GLY A N 1
ATOM 722 C CA . GLY A 1 98 ? -18.940 -7.104 7.070 1.000 38.567 87 GLY A CA 1
ATOM 723 C C . GLY A 1 98 ? -19.123 -6.997 8.589 1.000 35.310 87 GLY A C 1
ATOM 724 O O . GLY A 1 98 ? -18.585 -7.803 9.347 1.000 40.618 87 GLY A O 1
ATOM 725 N N . GLY A 1 99 ? -19.983 -6.074 9.002 1.000 34.334 88 GLY A N 1
ATOM 726 C CA . GLY A 1 99 ? -20.303 -5.897 10.413 1.000 34.803 88 GLY A CA 1
ATOM 727 C C . GLY A 1 99 ? -21.135 -7.038 10.993 1.000 43.699 88 GLY A C 1
ATOM 728 O O . GLY A 1 99 ? -20.941 -7.387 12.158 1.000 42.824 88 GLY A O 1
ATOM 729 N N . LYS A 1 100 ? -22.064 -7.602 10.190 1.000 40.743 89 LYS A N 1
ATOM 730 C CA . LYS A 1 100 ? -22.846 -8.753 10.646 1.000 39.478 89 LYS A CA 1
ATOM 731 C C . LYS A 1 100 ? -21.984 -9.999 10.737 1.000 41.943 89 LYS A C 1
ATOM 732 O O . LYS A 1 100 ? -22.101 -10.767 11.694 1.000 48.588 89 LYS A O 1
ATOM 738 N N . THR A 1 101 ? -21.125 -10.218 9.730 1.000 37.735 90 THR A N 1
ATOM 739 C CA . THR A 1 101 ? -20.179 -11.331 9.800 1.000 37.415 90 THR A CA 1
ATOM 740 C C . THR A 1 101 ? -19.366 -11.224 11.081 1.000 43.145 90 THR A C 1
ATOM 741 O O . THR A 1 101 ? -19.157 -12.208 11.785 1.000 42.726 90 THR A O 1
ATOM 745 N N . ALA A 1 102 ? -18.931 -9.995 11.396 1.000 43.371 91 ALA A N 1
ATOM 746 C CA . ALA A 1 102 ? -18.044 -9.811 12.533 1.000 43.461 91 ALA A CA 1
ATOM 747 C C . ALA A 1 102 ? -18.805 -10.096 13.830 1.000 40.544 91 ALA A C 1
ATOM 748 O O . ALA A 1 102 ? -18.282 -10.761 14.708 1.000 46.471 91 ALA A O 1
ATOM 750 N N . MET A 1 103 ? -20.049 -9.611 13.926 1.000 38.675 92 MET A N 1
ATOM 751 C CA . MET A 1 103 ? -20.888 -9.874 15.086 1.000 43.506 92 MET A CA 1
ATOM 752 C C . MET A 1 103 ? -21.174 -11.378 15.238 1.000 44.466 92 MET A C 1
ATOM 753 O O . MET A 1 103 ? -21.002 -11.898 16.345 1.000 44.354 92 MET A O 1
ATOM 758 N N . TRP A 1 104 ? -21.504 -12.073 14.120 1.000 46.722 93 TRP A N 1
ATOM 759 C CA A TRP A 1 104 ? -21.687 -13.529 14.108 0.500 46.131 93 TRP A CA 1
ATOM 760 C CA B TRP A 1 104 ? -21.682 -13.529 14.100 0.500 46.637 93 TRP A CA 1
ATOM 761 C C . TRP A 1 104 ? -20.441 -14.219 14.644 1.000 45.073 93 TRP A C 1
ATOM 762 O O . TRP A 1 104 ? -20.535 -14.991 15.594 1.000 45.884 93 TRP A O 1
ATOM 783 N N . PHE A 1 105 ? -19.281 -13.904 14.031 1.000 42.842 94 PHE A N 1
ATOM 784 C CA . PHE A 1 105 ? -18.010 -14.487 14.432 1.000 41.063 94 PHE A CA 1
ATOM 785 C C . PHE A 1 105 ? -17.678 -14.247 15.908 1.000 42.162 94 PHE A C 1
ATOM 786 O O . PHE A 1 105 ? -17.151 -15.145 16.563 1.000 41.192 94 PHE A O 1
ATOM 794 N N . THR A 1 106 ? -17.959 -13.031 16.405 1.000 41.162 95 THR A N 1
ATOM 795 C CA . THR A 1 106 ? -17.582 -12.599 17.747 1.000 39.472 95 THR A CA 1
ATOM 796 C C . THR A 1 106 ? -18.418 -13.330 18.809 1.000 42.881 95 THR A C 1
ATOM 797 O O . THR A 1 106 ? -17.890 -13.731 19.842 1.000 42.082 95 THR A O 1
ATOM 801 N N . ALA A 1 107 ? -19.734 -13.432 18.577 1.000 42.612 96 ALA A N 1
ATOM 802 C CA . ALA A 1 107 ? -20.637 -14.189 19.435 1.000 49.711 96 ALA A CA 1
ATOM 803 C C . ALA A 1 107 ? -20.264 -15.693 19.462 1.000 53.316 96 ALA A C 1
ATOM 804 O O . ALA A 1 107 ? -20.172 -16.283 20.526 1.000 52.864 96 ALA A O 1
ATOM 806 N N . ALA A 1 108 ? -19.995 -16.303 18.304 1.000 48.114 97 ALA A N 1
ATOM 807 C CA . ALA A 1 108 ? -19.522 -17.683 18.189 1.000 54.541 97 ALA A CA 1
ATOM 808 C C . ALA A 1 108 ? -18.137 -17.905 18.782 1.000 60.615 97 ALA A C 1
ATOM 809 O O . ALA A 1 108 ? -17.844 -19.042 19.159 1.000 60.452 97 ALA A O 1
ATOM 811 N N . HIS A 1 109 ? -17.258 -16.879 18.772 1.000 58.740 98 HIS A N 1
ATOM 812 C CA . HIS A 1 109 ? -15.882 -17.078 19.216 1.000 54.693 98 HIS A CA 1
ATOM 813 C C . HIS A 1 109 ? -15.338 -15.877 19.997 1.000 58.640 98 HIS A C 1
ATOM 814 O O . HIS A 1 109 ? -14.281 -15.350 19.649 1.000 54.304 98 HIS A O 1
ATOM 821 N N . PRO A 1 110 ? -15.971 -15.461 21.117 1.000 55.064 99 PRO A N 1
ATOM 822 C CA . PRO A 1 110 ? -15.623 -14.198 21.769 1.000 60.161 99 PRO A CA 1
ATOM 823 C C . PRO A 1 110 ? -14.184 -14.184 22.260 1.000 63.650 99 PRO A C 1
ATOM 824 O O . PRO A 1 110 ? -13.610 -13.116 22.493 1.000 59.407 99 PRO A O 1
ATOM 828 N N . ASP A 1 111 ? -13.622 -15.390 22.407 1.000 53.980 100 ASP A N 1
ATOM 829 C CA . ASP A 1 111 ? -12.324 -15.585 23.029 1.000 49.362 100 ASP A CA 1
ATOM 830 C C . ASP A 1 111 ? -11.230 -15.202 22.035 1.000 52.749 100 ASP A C 1
ATOM 831 O O . ASP A 1 111 ? -10.099 -14.943 22.421 1.000 53.324 100 ASP A O 1
ATOM 836 N N . LYS A 1 112 ? -11.574 -15.192 20.742 1.000 49.720 101 LYS A N 1
ATOM 837 C CA . LYS A 1 112 ? -10.663 -14.767 19.694 1.000 53.586 101 LYS A CA 1
ATOM 838 C C . LYS A 1 112 ? -10.780 -13.263 19.381 1.000 54.560 101 LYS A C 1
ATOM 839 O O . LYS A 1 112 ? -10.052 -12.753 18.522 1.000 50.472 101 LYS A O 1
ATOM 845 N N . VAL A 1 113 ? -11.697 -12.538 20.033 1.000 45.623 102 VAL A N 1
ATOM 846 C CA . VAL A 1 113 ? -11.848 -11.142 19.663 1.000 50.066 102 VAL A CA 1
ATOM 847 C C . VAL A 1 113 ? -11.445 -10.222 20.808 1.000 47.394 102 VAL A C 1
ATOM 848 O O . VAL A 1 113 ? -11.966 -10.353 21.901 1.000 45.785 102 VAL A O 1
ATOM 852 N N . LYS A 1 114 ? -10.577 -9.249 20.536 1.000 45.934 103 LYS A N 1
ATOM 853 C CA . LYS A 1 114 ? -10.183 -8.334 21.592 1.000 47.190 103 LYS A CA 1
ATOM 854 C C . LYS A 1 114 ? -11.207 -7.215 21.667 1.000 44.149 103 LYS A C 1
ATOM 855 O O . LYS A 1 114 ? -11.727 -6.943 22.728 1.000 43.794 103 LYS A O 1
ATOM 861 N N . LYS A 1 115 ? -11.479 -6.545 20.544 1.000 41.633 104 LYS A N 1
ATOM 862 C CA . LYS A 1 115 ? -12.462 -5.479 20.550 1.000 41.458 104 LYS A CA 1
ATOM 863 C C . LYS A 1 115 ? -13.116 -5.462 19.183 1.000 41.657 104 LYS A C 1
ATOM 864 O O . LYS A 1 115 ? -12.491 -5.885 18.215 1.000 38.783 104 LYS A O 1
ATOM 870 N N . LEU A 1 116 ? -14.369 -4.990 19.128 1.000 39.924 105 LEU A N 1
ATOM 871 C CA . LEU A 1 116 ? -15.126 -5.080 17.898 1.000 40.079 105 LEU A CA 1
ATOM 872 C C . LEU A 1 116 ? -15.629 -3.698 17.480 1.000 37.876 105 LEU A C 1
ATOM 873 O O . LEU A 1 116 ? -16.232 -2.976 18.274 1.000 36.831 105 LEU A O 1
ATOM 878 N N . ILE A 1 117 ? -15.399 -3.343 16.212 1.000 31.292 106 ILE A N 1
ATOM 879 C CA . ILE A 1 117 ? -16.037 -2.123 15.732 1.000 33.152 106 ILE A CA 1
ATOM 880 C C . ILE A 1 117 ? -17.048 -2.486 14.646 1.000 33.500 106 ILE A C 1
ATOM 881 O O . ILE A 1 117 ? -16.673 -3.144 13.676 1.000 31.997 106 ILE A O 1
ATOM 886 N N . VAL A 1 118 ? -18.312 -2.058 14.815 1.000 33.494 107 VAL A N 1
ATOM 887 C CA . VAL A 1 118 ? -19.374 -2.290 13.841 1.000 38.014 107 VAL A CA 1
ATOM 888 C C . VAL A 1 118 ? -19.809 -0.967 13.202 1.000 40.123 107 VAL A C 1
ATOM 889 O O . VAL A 1 118 ? -20.374 -0.117 13.897 1.000 40.407 107 VAL A O 1
ATOM 893 N N . ALA A 1 119 ? -19.566 -0.830 11.876 1.000 37.270 108 ALA A N 1
ATOM 894 C CA . ALA A 1 119 ? -19.825 0.413 11.133 1.000 40.613 108 ALA A CA 1
ATOM 895 C C . ALA A 1 119 ? -21.174 0.370 10.404 1.000 47.290 108 ALA A C 1
ATOM 896 O O . ALA A 1 119 ? -21.364 -0.389 9.437 1.000 41.434 108 ALA A O 1
ATOM 898 N N . ASP A 1 120 ? -22.112 1.163 10.932 1.000 41.843 109 ASP A N 1
ATOM 899 C CA . ASP A 1 120 ? -23.393 1.502 10.316 1.000 46.131 109 ASP A CA 1
ATOM 900 C C . ASP A 1 120 ? -24.254 0.286 9.906 1.000 48.785 109 ASP A C 1
ATOM 901 O O . ASP A 1 120 ? -24.719 0.217 8.774 1.000 48.475 109 ASP A O 1
ATOM 906 N N . ILE A 1 121 ? -24.508 -0.640 10.842 1.000 43.037 110 ILE A N 1
ATOM 907 C CA . ILE A 1 121 ? -25.475 -1.702 10.676 1.000 44.012 110 ILE A CA 1
ATOM 908 C C . ILE A 1 121 ? -25.879 -2.218 12.058 1.000 51.822 110 ILE A C 1
ATOM 90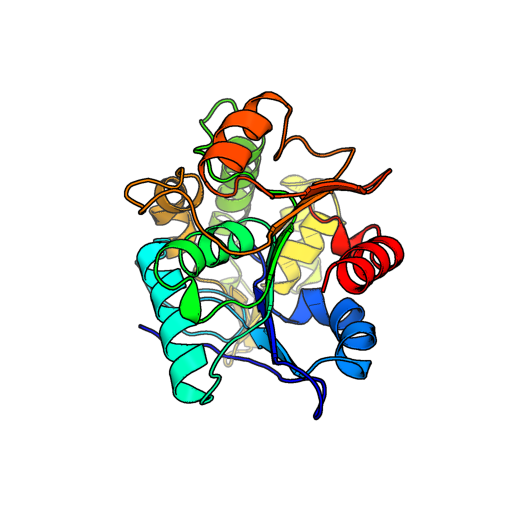9 O O . ILE A 1 121 ? -25.089 -2.176 13.007 1.000 45.353 110 ILE A O 1
ATOM 914 N N . ALA A 1 122 ? -27.122 -2.701 12.177 1.000 49.267 111 ALA A N 1
ATOM 915 C CA . ALA A 1 122 ? -27.610 -3.157 13.474 1.000 51.012 111 ALA A CA 1
ATOM 916 C C . ALA A 1 122 ? -27.651 -4.682 13.474 1.000 49.721 111 ALA A C 1
ATOM 917 O O . ALA A 1 122 ? -27.651 -5.295 12.420 1.000 53.769 111 ALA A O 1
ATOM 919 N N . PRO A 1 123 ? -27.699 -5.375 14.624 1.000 48.842 112 PRO A N 1
ATOM 920 C CA . PRO A 1 123 ? -27.749 -6.823 14.588 1.000 51.356 112 PRO A CA 1
ATOM 921 C C . PRO A 1 123 ? -29.044 -7.409 14.012 1.000 52.276 112 PRO A C 1
ATOM 922 O O . PRO A 1 123 ? -29.056 -8.566 13.603 1.000 54.589 112 PRO A O 1
ATOM 926 N N . GLY A 1 124 ? -30.117 -6.627 13.935 1.000 48.875 113 GLY A N 1
ATOM 927 C CA . GLY A 1 124 ? -31.420 -7.202 13.623 1.000 47.813 113 GLY A CA 1
ATOM 928 C C . GLY A 1 124 ? -31.779 -7.217 12.129 1.000 60.607 113 GLY A C 1
ATOM 929 O O . GLY A 1 124 ? -31.086 -6.680 11.261 1.000 51.492 113 GLY A O 1
ATOM 930 N N . LYS A 1 125 ? -32.917 -7.845 11.833 1.000 59.747 114 LYS A N 1
ATOM 931 C CA . LYS A 1 125 ? -33.374 -8.063 10.469 1.000 56.093 114 LYS A CA 1
ATOM 932 C C . LYS A 1 125 ? -33.945 -6.766 9.926 1.000 50.546 114 LYS A C 1
ATOM 933 O O . LYS A 1 125 ? -34.576 -6.021 10.665 1.000 59.239 114 LYS A O 1
ATOM 939 N N . TYR A 1 126 ? -33.687 -6.510 8.635 1.000 50.401 115 TYR A N 1
ATOM 940 C CA . TYR A 1 126 ? -34.280 -5.420 7.884 1.000 52.820 115 TYR A CA 1
ATOM 941 C C . TYR A 1 126 ? -35.392 -6.010 7.000 1.000 62.139 115 TYR A C 1
ATOM 942 O O . TYR A 1 126 ? -35.175 -7.020 6.341 1.000 58.633 115 TYR A O 1
ATOM 951 N N . ASP A 1 127 ? -36.573 -5.380 6.970 1.000 65.339 116 ASP A N 1
ATOM 952 C CA . ASP A 1 127 ? -37.682 -5.876 6.160 1.000 65.774 116 ASP A CA 1
ATOM 953 C C . ASP A 1 127 ? -37.798 -5.067 4.866 1.000 73.407 116 ASP A C 1
ATOM 954 O O . ASP A 1 127 ? -36.971 -4.194 4.605 1.000 69.496 116 ASP A O 1
ATOM 959 N N . THR A 1 128 ? -38.844 -5.342 4.066 1.000 70.056 117 THR A N 1
ATOM 960 C CA . THR A 1 128 ? -38.873 -4.876 2.689 1.000 65.318 117 THR A CA 1
ATOM 961 C C . THR A 1 128 ? -39.223 -3.393 2.612 1.000 63.859 117 THR A C 1
ATOM 962 O O . THR A 1 128 ? -38.934 -2.757 1.601 1.000 69.697 117 THR A O 1
ATOM 966 N N . THR A 1 129 ? -39.807 -2.838 3.680 1.000 62.875 118 THR A N 1
ATOM 967 C CA . THR A 1 129 ? -40.197 -1.432 3.689 1.000 72.041 118 THR A CA 1
ATOM 968 C C . THR A 1 129 ? -38.972 -0.555 3.909 1.000 68.766 118 THR A C 1
ATOM 969 O O . THR A 1 129 ? -38.979 0.624 3.573 1.000 80.478 118 THR A O 1
ATOM 973 N N . SER A 1 130 ? -37.923 -1.171 4.462 1.000 75.589 119 SER A N 1
ATOM 974 C CA . SER A 1 130 ? -36.700 -0.494 4.832 1.000 69.994 119 SER A CA 1
ATOM 975 C C . SER A 1 130 ? -36.002 -0.012 3.567 1.000 80.681 119 SER A C 1
ATOM 976 O O . SER A 1 130 ? -36.040 -0.698 2.546 1.000 78.180 119 SER A O 1
ATOM 979 N N . PRO A 1 131 ? -35.361 1.178 3.599 1.000 82.741 120 PRO A N 1
ATOM 980 C CA . PRO A 1 131 ? -34.465 1.611 2.521 1.000 84.656 120 PRO A CA 1
ATOM 981 C C . PRO A 1 131 ? -33.212 0.750 2.333 1.000 85.851 120 PRO A C 1
ATOM 982 O O . PRO A 1 131 ? -32.594 0.786 1.274 1.000 84.632 120 PRO A O 1
ATOM 986 N N . ASN A 1 132 ? -32.823 -0.018 3.360 1.000 78.395 121 ASN A N 1
ATOM 987 C CA . ASN A 1 132 ? -31.741 -0.974 3.199 1.000 70.405 121 ASN A CA 1
ATOM 988 C C . ASN A 1 132 ? -32.134 -2.010 2.147 1.000 72.228 121 ASN A C 1
ATOM 989 O O . ASN A 1 132 ? -31.416 -2.172 1.156 1.000 70.459 121 ASN A O 1
ATOM 994 N N . VAL A 1 133 ? -33.268 -2.698 2.375 1.000 63.011 122 VAL A N 1
ATOM 995 C CA . VAL A 1 133 ? -33.708 -3.772 1.499 1.000 61.610 122 VAL A CA 1
ATOM 996 C C . VAL A 1 133 ? -34.000 -3.202 0.111 1.000 64.587 122 VAL A C 1
ATOM 997 O O . VAL A 1 133 ? -33.555 -3.769 -0.885 1.000 67.977 122 VAL A O 1
ATOM 1001 N N . LYS A 1 134 ? -34.617 -2.016 0.067 1.000 63.636 123 LYS A N 1
ATOM 1002 C CA . LYS A 1 134 ? -35.040 -1.382 -1.172 1.000 61.089 123 LYS A CA 1
ATOM 1003 C C . LYS A 1 134 ? -33.835 -1.059 -2.038 1.000 64.844 123 LYS A C 1
ATOM 1004 O O . LYS A 1 134 ? -33.848 -1.310 -3.244 1.000 68.597 123 LYS A O 1
ATOM 1010 N N . THR A 1 135 ? -32.800 -0.496 -1.413 1.000 67.804 124 THR A N 1
ATOM 1011 C CA . THR A 1 135 ? -31.639 -0.027 -2.151 1.000 61.629 124 THR A CA 1
ATOM 1012 C C . THR A 1 135 ? -30.889 -1.224 -2.701 1.000 56.783 124 THR A C 1
ATOM 1013 O O . THR A 1 135 ? -30.444 -1.179 -3.836 1.000 60.742 124 THR A O 1
ATOM 1017 N N . HIS A 1 136 ? -30.810 -2.299 -1.913 1.000 62.333 125 HIS A N 1
ATOM 1018 C CA . HIS A 1 136 ? -30.165 -3.519 -2.374 1.000 64.866 125 HIS A CA 1
ATOM 1019 C C . HIS A 1 136 ? -30.921 -4.113 -3.561 1.000 63.332 125 HIS A C 1
ATOM 1020 O O . HIS A 1 136 ? -30.297 -4.501 -4.545 1.000 62.401 125 HIS A O 1
ATOM 1027 N N . LYS A 1 137 ? -32.259 -4.123 -3.483 1.000 71.681 126 LYS A N 1
ATOM 1028 C CA . LYS A 1 137 ? -33.117 -4.641 -4.544 1.000 68.543 126 LYS A CA 1
ATOM 1029 C C . LYS A 1 137 ? -32.839 -3.905 -5.856 1.000 63.616 126 LYS A C 1
ATOM 1030 O O . LYS A 1 137 ? -32.664 -4.530 -6.898 1.000 76.182 126 LYS A O 1
ATOM 1036 N N . LYS A 1 138 ? -32.778 -2.577 -5.791 1.000 61.512 127 LYS A N 1
ATOM 1037 C CA . LYS A 1 138 ? -32.390 -1.746 -6.924 1.000 66.165 127 LYS A CA 1
ATOM 1038 C C . LYS A 1 138 ? -31.022 -2.144 -7.491 1.000 74.574 127 LYS A C 1
ATOM 1039 O O . LYS A 1 138 ? -30.943 -2.522 -8.653 1.000 65.962 127 LYS A O 1
ATOM 1045 N N . ILE A 1 139 ? -29.958 -2.108 -6.664 1.000 71.056 128 ILE A N 1
ATOM 1046 C CA . ILE A 1 139 ? -28.594 -2.410 -7.080 1.000 60.378 128 ILE A CA 1
ATOM 1047 C C . ILE A 1 139 ? -28.530 -3.755 -7.805 1.000 61.194 128 ILE A C 1
ATOM 1048 O O . ILE A 1 139 ? -27.849 -3.875 -8.821 1.000 63.639 128 ILE A O 1
ATOM 1053 N N . ILE A 1 140 ? -29.183 -4.787 -7.258 1.000 66.351 129 ILE A N 1
ATOM 1054 C CA . ILE A 1 140 ? -29.122 -6.113 -7.869 1.000 78.494 129 ILE A CA 1
ATOM 1055 C C . ILE A 1 140 ? -29.669 -6.044 -9.297 1.000 79.612 129 ILE A C 1
ATOM 1056 O O . ILE A 1 140 ? -29.031 -6.500 -10.241 1.000 83.353 129 ILE A O 1
ATOM 1061 N N . ALA A 1 141 ? -30.861 -5.458 -9.426 1.000 77.253 130 ALA A N 1
ATOM 1062 C CA . ALA A 1 141 ? -31.553 -5.311 -10.693 1.000 83.176 130 ALA A CA 1
ATOM 1063 C C . ALA A 1 141 ? -30.622 -4.648 -11.704 1.000 78.716 130 ALA A C 1
ATOM 1064 O O . ALA A 1 141 ? -30.441 -5.173 -12.798 1.000 79.078 130 ALA A O 1
ATOM 1066 N N . ALA A 1 142 ? -30.012 -3.525 -11.300 1.000 77.126 131 ALA A N 1
ATOM 1067 C CA . ALA A 1 142 ? -29.046 -2.789 -12.100 1.000 79.538 131 ALA A CA 1
ATOM 1068 C C . ALA A 1 142 ? -27.948 -3.706 -12.637 1.000 80.874 131 ALA A C 1
ATOM 1069 O O . ALA A 1 142 ? -27.684 -3.715 -13.836 1.000 80.957 131 ALA A O 1
ATOM 1071 N N . LEU A 1 143 ? -27.336 -4.485 -11.736 1.000 83.280 132 LEU A N 1
ATOM 1072 C CA . LEU A 1 143 ? -26.159 -5.287 -12.039 1.000 95.043 132 LEU A CA 1
ATOM 1073 C C . LEU A 1 143 ? -26.524 -6.484 -12.917 1.000 96.091 132 LEU A C 1
ATOM 1074 O O . LEU A 1 143 ? -25.765 -6.831 -13.825 1.000 93.539 132 LEU A O 1
ATOM 1079 N N . LYS A 1 144 ? -27.675 -7.107 -12.623 1.000 91.555 133 LYS A N 1
ATOM 1080 C CA . LYS A 1 144 ? -28.182 -8.258 -13.360 1.000 103.386 133 LYS A CA 1
ATOM 1081 C C . LYS A 1 144 ? -28.445 -7.881 -14.821 1.000 107.345 133 LYS A C 1
ATOM 1082 O O . LYS A 1 144 ? -28.372 -8.731 -15.707 1.000 105.177 133 LYS A O 1
ATOM 1088 N N . SER A 1 145 ? -28.704 -6.586 -15.052 1.000 110.656 134 SER A N 1
ATOM 1089 C CA . SER A 1 145 ? -29.228 -6.051 -16.299 1.000 119.170 134 SER A CA 1
ATOM 1090 C C . SER A 1 145 ? -28.119 -5.454 -17.166 1.000 130.018 134 SER A C 1
ATOM 1091 O O . SER A 1 145 ? -28.352 -5.105 -18.323 1.000 131.799 134 SER A O 1
ATOM 1094 N N . ILE A 1 146 ? -26.921 -5.312 -16.592 1.000 137.076 135 ILE A N 1
ATOM 1095 C CA . ILE A 1 146 ? -25.755 -4.931 -17.371 1.000 135.049 135 ILE A CA 1
ATOM 1096 C C . ILE A 1 146 ? -25.105 -6.210 -17.899 1.000 132.044 135 ILE A C 1
ATOM 1097 O O . ILE A 1 146 ? -24.923 -7.168 -17.146 1.000 122.374 135 ILE A O 1
ATOM 1102 N N . ASP A 1 147 ? -24.818 -6.220 -19.209 1.000 130.521 136 ASP A N 1
ATOM 1103 C CA . ASP A 1 147 ? -24.079 -7.294 -19.855 1.000 144.461 136 ASP A CA 1
ATOM 1104 C C . ASP A 1 147 ? -22.641 -6.831 -20.104 1.000 157.096 136 ASP A C 1
ATOM 1105 O O . ASP A 1 147 ? -22.372 -6.082 -21.048 1.000 151.725 136 ASP A O 1
ATOM 1110 N N . PRO A 1 148 ? -21.676 -7.264 -19.255 1.000 162.793 137 PRO A N 1
ATOM 1111 C CA . PRO A 1 148 ? -20.276 -6.865 -19.411 1.000 162.052 137 PRO A CA 1
ATOM 1112 C C . PRO A 1 148 ? -19.625 -7.513 -20.634 1.000 159.109 137 PRO A C 1
ATOM 1113 O O . PRO A 1 148 ? -18.693 -6.948 -21.206 1.000 141.246 137 PRO A O 1
ATOM 1117 N N . SER A 1 149 ? -20.159 -8.684 -21.026 1.000 152.104 138 SER A N 1
ATOM 1118 C CA . SER A 1 149 ? -19.673 -9.514 -22.121 1.000 138.591 138 SER A CA 1
ATOM 1119 C C . SER A 1 149 ? -19.779 -8.788 -23.458 1.000 147.856 138 SER A C 1
ATOM 1120 O O . SER A 1 149 ? -19.107 -9.172 -24.415 1.000 157.215 138 SER A O 1
ATOM 1123 N N . GLU A 1 150 ? -20.633 -7.757 -23.512 1.000 156.286 139 GLU A N 1
ATOM 1124 C CA . GLU A 1 150 ? -20.807 -6.938 -24.702 1.000 164.458 139 GLU A CA 1
ATOM 1125 C C . GLU A 1 150 ? -19.538 -6.129 -24.967 1.000 177.523 139 GLU A C 1
ATOM 1126 O O . GLU A 1 150 ? -19.376 -5.573 -26.052 1.000 207.410 139 GLU A O 1
ATOM 1132 N N . ALA A 1 151 ? -18.668 -6.053 -23.947 1.000 188.903 140 ALA A N 1
ATOM 1133 C CA . ALA A 1 151 ? -17.269 -5.654 -24.067 1.000 182.461 140 ALA A CA 1
ATOM 1134 C C . ALA A 1 151 ? -17.103 -4.165 -24.385 1.000 177.427 140 ALA A C 1
ATOM 1135 O O . ALA A 1 151 ? -16.013 -3.731 -24.760 1.000 166.079 140 ALA A O 1
ATOM 1137 N N . LYS A 1 152 ? -18.176 -3.382 -24.217 1.000 173.410 141 LYS A N 1
ATOM 1138 C CA . LYS A 1 152 ? -18.101 -1.938 -24.385 1.000 172.215 141 LYS A CA 1
ATOM 1139 C C . LYS A 1 152 ? -17.241 -1.359 -23.258 1.000 185.400 141 LYS A C 1
ATOM 1140 O O . LYS A 1 152 ? -17.210 -1.909 -22.156 1.000 215.183 141 LYS A O 1
ATOM 1146 N N . THR A 1 153 ? -16.516 -0.272 -23.561 1.000 176.321 142 THR A N 1
ATOM 1147 C CA . THR A 1 153 ? -15.533 0.313 -22.655 1.000 170.569 142 THR A CA 1
ATOM 1148 C C . THR A 1 153 ? -16.182 0.751 -21.340 1.000 174.107 142 THR A C 1
ATOM 1149 O O . THR A 1 153 ? -17.397 0.923 -21.263 1.000 174.388 142 THR A O 1
ATOM 1153 N N . ARG A 1 154 ? -15.347 0.936 -20.306 1.000 174.764 143 ARG A N 1
ATOM 1154 C CA . ARG A 1 154 ? -15.833 1.162 -18.949 1.000 169.126 143 ARG A CA 1
ATOM 1155 C C . ARG A 1 154 ? -16.532 2.519 -18.818 1.000 160.157 143 ARG A C 1
ATOM 1156 O O . ARG A 1 154 ? -17.219 2.767 -17.827 1.000 136.780 143 ARG A O 1
ATOM 1164 N N . LYS A 1 155 ? -16.395 3.373 -19.843 1.000 156.721 144 LYS A N 1
ATOM 1165 C CA . LYS A 1 155 ? -17.133 4.627 -19.893 1.000 158.581 144 LYS A CA 1
ATOM 1166 C C . LYS A 1 155 ? -18.589 4.353 -20.278 1.000 156.393 144 LYS A C 1
ATOM 1167 O O . LYS A 1 155 ? -19.485 5.093 -19.872 1.000 154.341 144 LYS A O 1
ATOM 1173 N N . GLU A 1 156 ? -18.813 3.273 -21.041 1.000 150.842 145 GLU A N 1
ATOM 1174 C CA . GLU A 1 156 ? -20.145 2.909 -21.504 1.000 147.357 145 GLU A CA 1
ATOM 1175 C C . GLU A 1 156 ? -20.948 2.331 -20.340 1.000 141.947 145 GLU A C 1
ATOM 1176 O O . GLU A 1 156 ? -22.086 2.744 -20.115 1.000 134.105 145 GLU A O 1
ATOM 1182 N N . ILE A 1 157 ? -20.332 1.391 -19.605 1.000 143.679 146 ILE A N 1
ATOM 1183 C CA . ILE A 1 157 ? -20.931 0.764 -18.434 1.000 134.010 146 ILE A CA 1
ATOM 1184 C C . ILE A 1 157 ? -21.379 1.862 -17.469 1.000 132.174 146 ILE A C 1
ATOM 1185 O O . ILE A 1 157 ? -22.424 1.743 -16.831 1.000 121.496 146 ILE A O 1
ATOM 1190 N N . GLU A 1 158 ? -20.576 2.932 -17.393 1.000 137.935 147 GLU A N 1
ATOM 1191 C CA . GLU A 1 158 ? -20.823 4.049 -16.495 1.000 146.915 147 GLU A CA 1
ATOM 1192 C C . GLU A 1 158 ? -22.115 4.760 -16.897 1.000 156.471 147 GLU A C 1
ATOM 1193 O O . GLU A 1 158 ? -22.965 5.014 -16.046 1.000 165.787 147 GLU A O 1
ATOM 1199 N N . THR A 1 159 ? -22.259 5.046 -18.200 1.000 162.271 148 THR A N 1
ATOM 1200 C CA . THR A 1 159 ? -23.406 5.771 -18.734 1.000 154.694 148 THR A CA 1
ATOM 1201 C C . THR A 1 159 ? -24.659 4.892 -18.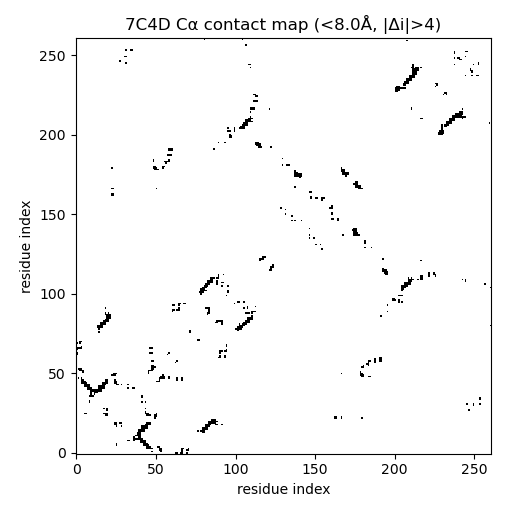713 1.000 147.037 148 THR A C 1
ATOM 1202 O O . THR A 1 159 ? -25.773 5.409 -18.655 1.000 143.809 148 THR A O 1
ATOM 1206 N N . GLN A 1 160 ? -24.466 3.566 -18.759 1.000 147.928 149 GLN A N 1
ATOM 1207 C CA . GLN A 1 160 ? -25.549 2.602 -18.614 1.000 151.798 149 GLN A CA 1
ATOM 1208 C C . GLN A 1 160 ? -26.124 2.653 -17.197 1.000 158.683 149 GLN A C 1
ATOM 1209 O O . GLN A 1 160 ? -27.343 2.631 -17.025 1.000 155.594 149 GLN A O 1
ATOM 1215 N N . LEU A 1 161 ? -25.232 2.715 -16.196 1.000 161.664 150 LEU A N 1
ATOM 1216 C CA . LEU A 1 161 ? -25.594 2.770 -14.784 1.000 153.951 150 LEU A CA 1
ATOM 1217 C C . LEU A 1 161 ? -26.076 4.174 -14.417 1.000 159.835 150 LEU A C 1
ATOM 1218 O O . LEU A 1 161 ? -26.664 4.369 -13.353 1.000 155.908 150 LEU A O 1
ATOM 1223 N N . SER A 1 162 ? -25.820 5.141 -15.311 1.000 166.921 151 SER A N 1
ATOM 1224 C CA . SER A 1 162 ? -26.236 6.526 -15.138 1.000 164.655 151 SER A CA 1
ATOM 1225 C C . SER A 1 162 ? -27.761 6.613 -15.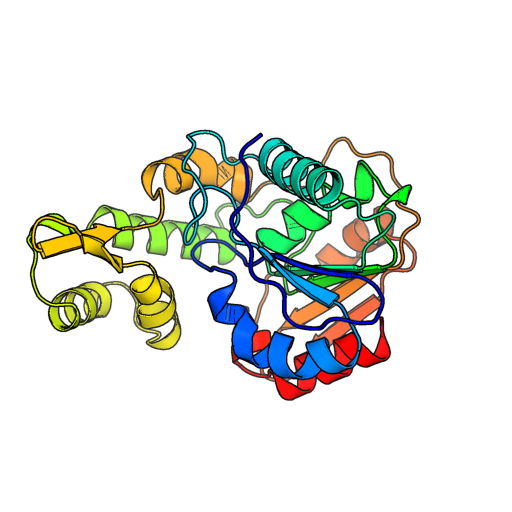079 1.000 160.814 151 SER A C 1
ATOM 1226 O O . SER A 1 162 ? -28.312 7.451 -14.368 1.000 151.715 151 SER A O 1
ATOM 1229 N N . ARG A 1 163 ? -28.423 5.712 -15.814 1.000 160.637 152 ARG A N 1
ATOM 1230 C CA . ARG A 1 163 ? -29.869 5.694 -15.957 1.000 158.213 152 ARG A CA 1
ATOM 1231 C C . ARG A 1 163 ? -30.502 5.016 -14.743 1.000 154.177 152 ARG A C 1
ATOM 1232 O O . ARG A 1 163 ? -31.619 5.357 -14.363 1.000 148.704 152 ARG A O 1
ATOM 1240 N N . TYR A 1 164 ? -29.773 4.065 -14.143 1.000 163.129 153 TYR A N 1
ATOM 1241 C CA . TYR A 1 164 ? -30.272 3.225 -13.063 1.000 172.163 153 TYR A CA 1
ATOM 1242 C C . TYR A 1 164 ? -30.180 3.942 -11.713 1.000 180.341 153 TYR A C 1
ATOM 1243 O O . TYR A 1 164 ? -31.195 4.147 -11.048 1.000 191.240 153 TYR A O 1
ATOM 1252 N N . ILE A 1 165 ? -28.956 4.283 -11.287 1.000 173.094 154 ILE A N 1
ATOM 1253 C CA . ILE A 1 165 ? -28.750 4.948 -10.007 1.000 160.797 154 ILE A CA 1
ATOM 1254 C C . ILE A 1 165 ? -27.996 6.256 -10.248 1.000 156.477 154 ILE A C 1
ATOM 1255 O O . ILE A 1 165 ? -27.120 6.315 -11.109 1.000 157.474 154 ILE A O 1
ATOM 1260 N N . ASP A 1 166 ? -28.341 7.285 -9.460 1.000 152.520 155 ASP A N 1
ATOM 1261 C CA . ASP A 1 166 ? -27.888 8.654 -9.672 1.000 143.646 155 ASP A CA 1
ATOM 1262 C C . ASP A 1 166 ? -26.550 8.902 -8.979 1.000 145.445 155 ASP A C 1
ATOM 1263 O O . ASP A 1 166 ? -25.594 9.333 -9.622 1.000 150.108 155 ASP A O 1
ATOM 1268 N N . ASN A 1 167 ? -26.512 8.666 -7.658 1.000 139.276 156 ASN A N 1
ATOM 1269 C CA . ASN A 1 167 ? -25.337 8.902 -6.833 1.000 120.435 156 ASN A CA 1
ATOM 1270 C C . ASN A 1 167 ? -24.104 8.354 -7.546 1.000 106.010 156 ASN A C 1
ATOM 1271 O O . ASN A 1 167 ? -24.018 7.158 -7.813 1.000 116.561 156 ASN A O 1
ATOM 1276 N N . VAL A 1 168 ? -23.166 9.250 -7.868 1.000 103.131 157 VAL A N 1
ATOM 1277 C CA . VAL A 1 168 ? -22.020 8.891 -8.689 1.000 104.343 157 VAL A CA 1
ATOM 1278 C C . VAL A 1 168 ? -21.054 8.030 -7.881 1.000 102.499 157 VAL A C 1
ATOM 1279 O O . VAL A 1 168 ? -20.414 7.135 -8.431 1.000 99.949 157 VAL A O 1
ATOM 1283 N N . GLN A 1 169 ? -20.968 8.309 -6.575 1.000 109.491 158 GLN A N 1
ATOM 1284 C CA . GLN A 1 169 ? -20.092 7.567 -5.683 1.000 102.306 158 GLN A CA 1
ATOM 1285 C C . GLN A 1 169 ? -20.528 6.105 -5.646 1.000 83.811 158 GL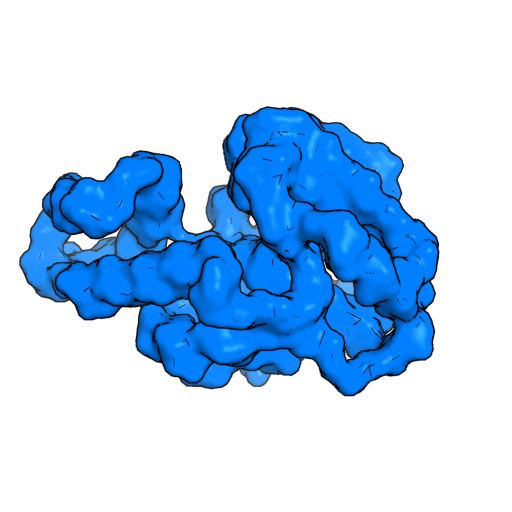N A C 1
ATOM 1286 O O . GLN A 1 169 ? -19.687 5.220 -5.771 1.000 80.893 158 GLN A O 1
ATOM 1292 N N . LEU A 1 170 ? -21.841 5.876 -5.509 1.000 79.877 159 LEU A N 1
ATOM 1293 C CA . LEU A 1 170 ? -22.438 4.546 -5.590 1.000 78.974 159 LEU A CA 1
ATOM 1294 C C . LEU A 1 170 ? -22.119 3.900 -6.939 1.000 79.240 159 LEU A C 1
ATOM 1295 O O . LEU A 1 170 ? -21.732 2.734 -6.993 1.000 78.325 159 LEU A O 1
ATOM 1300 N N . ARG A 1 171 ? -22.233 4.692 -8.014 1.000 89.878 160 ARG A N 1
ATOM 1301 C CA . ARG A 1 171 ? -21.977 4.237 -9.371 1.000 83.929 160 ARG A CA 1
ATOM 1302 C C . ARG A 1 171 ? -20.550 3.708 -9.489 1.000 74.704 160 ARG A C 1
ATOM 1303 O O . ARG A 1 171 ? -20.369 2.587 -9.948 1.000 79.333 160 ARG A O 1
ATOM 1311 N N . MET A 1 172 ? -19.544 4.511 -9.095 1.000 75.313 161 MET A N 1
ATOM 1312 C CA . MET A 1 172 ? -18.144 4.105 -9.233 1.000 83.522 161 MET A CA 1
ATOM 1313 C C . MET A 1 172 ? -17.757 3.040 -8.207 1.000 74.269 161 MET A C 1
ATOM 1314 O O . MET A 1 172 ? -16.891 2.207 -8.494 1.000 72.683 161 MET A O 1
ATOM 1319 N N . PHE A 1 173 ? -18.400 3.091 -7.028 1.000 69.019 162 PHE A N 1
ATOM 1320 C CA . PHE A 1 173 ? -18.310 2.065 -5.997 1.000 63.639 162 PHE A CA 1
ATOM 1321 C C . PHE A 1 173 ? -18.607 0.701 -6.631 1.000 68.428 162 PHE A C 1
ATOM 1322 O O . PHE A 1 173 ? -17.787 -0.238 -6.558 1.000 55.560 162 PHE A O 1
ATOM 1330 N N . LEU A 1 174 ? -19.746 0.644 -7.343 1.000 56.385 163 LEU A N 1
ATOM 1331 C CA . LEU A 1 174 ? -20.184 -0.580 -7.999 1.000 62.332 163 LEU A CA 1
ATOM 1332 C C . LEU A 1 174 ? -19.266 -0.938 -9.164 1.000 60.983 163 LEU A C 1
ATOM 1333 O O . LEU A 1 174 ? -18.974 -2.114 -9.390 1.000 61.728 163 LEU A O 1
ATOM 1338 N N . LEU A 1 175 ? -18.791 0.094 -9.869 1.000 59.134 164 LEU A N 1
ATOM 1339 C CA . LEU A 1 175 ? -18.005 -0.068 -11.080 1.000 61.415 164 LEU A CA 1
ATOM 1340 C C . LEU A 1 175 ? -16.571 -0.458 -10.739 1.000 72.259 164 LEU A C 1
ATOM 1341 O O . LEU A 1 175 ? -15.777 -0.750 -11.639 1.000 63.759 164 LEU A O 1
ATOM 1346 N N . LYS A 1 176 ? -16.208 -0.416 -9.451 1.000 62.096 165 LYS A N 1
ATOM 1347 C CA . LYS A 1 176 ? -14.902 -0.959 -9.132 1.000 57.047 165 LYS A CA 1
ATOM 1348 C C . LYS A 1 176 ? -14.957 -2.474 -9.262 1.000 57.114 165 LYS A C 1
ATOM 1349 O O . LYS A 1 176 ? -13.906 -3.098 -9.165 1.000 59.103 165 LYS A O 1
ATOM 1355 N N . ASN A 1 177 ? -16.162 -3.047 -9.474 1.000 60.377 166 ASN A N 1
ATOM 1356 C CA . ASN A 1 177 ? -16.339 -4.499 -9.500 1.000 60.203 166 ASN A CA 1
ATOM 1357 C C . ASN A 1 177 ? -16.269 -5.059 -10.912 1.000 63.249 166 ASN A C 1
ATOM 1358 O O . ASN A 1 177 ? -16.298 -6.285 -11.108 1.000 63.613 166 ASN A O 1
ATOM 1363 N N . ILE A 1 178 ? -16.187 -4.149 -11.882 1.000 66.060 167 ILE A N 1
ATOM 1364 C CA . ILE A 1 178 ? -16.013 -4.604 -13.250 1.000 78.685 167 ILE A CA 1
ATOM 1365 C C . ILE A 1 178 ? -14.521 -4.595 -13.614 1.000 69.351 167 ILE A C 1
ATOM 1366 O O . ILE A 1 178 ? -13.837 -3.614 -13.391 1.000 68.326 167 ILE A O 1
ATOM 1371 N N . GLU A 1 179 ? -14.005 -5.729 -14.103 1.000 78.289 168 GLU A N 1
ATOM 1372 C CA . GLU A 1 179 ? -12.595 -5.913 -14.419 1.000 80.334 168 GLU A CA 1
ATOM 1373 C C . GLU A 1 179 ? -12.442 -6.347 -15.880 1.000 92.970 168 GLU A C 1
ATOM 1374 O O . GLU A 1 179 ? -13.444 -6.640 -16.531 1.000 91.122 168 GLU A O 1
ATOM 1380 N N . ARG A 1 180 ? -11.193 -6.382 -16.386 1.000 100.826 169 ARG A N 1
ATOM 1381 C CA . ARG A 1 180 ? -10.869 -6.870 -17.726 1.000 104.388 169 ARG A CA 1
ATOM 1382 C C . ARG A 1 180 ? -10.582 -8.371 -17.656 1.000 110.061 169 ARG A C 1
ATOM 1383 O O . ARG A 1 180 ? -9.983 -8.835 -16.687 1.000 116.106 169 ARG A O 1
ATOM 1391 N N . LYS A 1 181 ? -11.016 -9.122 -18.681 1.000 117.946 170 LYS A N 1
ATOM 1392 C CA . LYS A 1 181 ? -10.832 -10.568 -18.735 1.000 126.071 170 LYS A CA 1
ATOM 1393 C C . LYS A 1 181 ? -9.727 -10.924 -19.731 1.000 135.730 170 LYS A C 1
ATOM 1394 O O . LYS A 1 181 ? -9.134 -10.034 -20.342 1.000 137.928 170 LYS A O 1
ATOM 1396 N N . GLU A 1 182 ? -9.475 -12.236 -19.886 1.000 146.004 171 GLU A N 1
ATOM 1397 C CA . GLU A 1 182 ? -8.338 -12.763 -20.633 1.000 148.032 171 GLU A CA 1
ATOM 1398 C C . GLU A 1 182 ? -8.559 -12.626 -22.140 1.000 149.295 171 GLU A C 1
ATOM 1399 O O . GLU A 1 182 ? -7.595 -12.516 -22.895 1.000 143.554 171 GLU A O 1
ATOM 1405 N N . ASP A 1 183 ? -9.833 -12.646 -22.559 1.000 151.238 172 ASP A N 1
ATOM 1406 C CA . ASP A 1 183 ? -10.225 -12.459 -23.949 1.000 139.848 172 ASP A CA 1
ATOM 1407 C C . ASP A 1 183 ? -10.138 -10.978 -24.328 1.000 138.670 172 ASP A C 1
ATOM 1408 O O . ASP A 1 183 ? -9.995 -10.644 -25.502 1.000 133.009 172 ASP A O 1
ATOM 1413 N N . GLY A 1 184 ? -10.204 -10.098 -23.321 1.000 139.459 173 GLY A N 1
ATOM 1414 C CA . GLY A 1 184 ? -10.247 -8.661 -23.539 1.000 137.112 173 GLY A CA 1
ATOM 1415 C C . GLY A 1 184 ? -11.610 -8.077 -23.172 1.000 142.274 173 GLY A C 1
ATOM 1416 O O . GLY A 1 184 ? -11.713 -6.881 -22.902 1.000 147.629 173 GLY A O 1
ATOM 1417 N N . CYS A 1 185 ? -12.643 -8.937 -23.164 1.000 145.166 174 CYS A N 1
ATOM 1418 C CA . CYS A 1 185 ? -14.006 -8.569 -22.800 1.000 149.697 174 CYS A CA 1
ATOM 1419 C C . CYS A 1 185 ? -14.108 -8.348 -21.289 1.000 151.035 174 CYS A C 1
ATOM 1420 O O . CYS A 1 185 ? -13.436 -9.024 -20.511 1.000 149.741 174 CYS A O 1
ATOM 1423 N N . TYR A 1 186 ? -14.971 -7.401 -20.889 1.000 143.216 175 TYR A N 1
ATOM 1424 C CA . TYR A 1 186 ? -15.209 -7.059 -19.494 1.000 124.806 175 TYR A CA 1
ATOM 1425 C C . TYR A 1 186 ? -16.067 -8.130 -18.821 1.000 114.380 175 TYR A C 1
ATOM 1426 O O . TYR A 1 186 ? -16.787 -8.868 -19.491 1.000 119.704 175 TYR A O 1
ATOM 1435 N N . ARG A 1 187 ? -15.980 -8.189 -17.484 1.000 106.929 176 ARG A N 1
ATOM 1436 C CA . ARG A 1 187 ? -16.700 -9.147 -16.658 1.000 93.129 176 ARG A CA 1
ATOM 1437 C C . ARG A 1 187 ? -16.881 -8.593 -15.246 1.000 91.080 176 ARG A C 1
ATOM 1438 O O . ARG A 1 187 ? -16.103 -7.756 -14.788 1.000 86.665 176 ARG A O 1
ATOM 1446 N N . TRP A 1 188 ? -17.925 -9.067 -14.559 1.000 85.110 177 TRP A N 1
ATOM 1447 C CA . TRP A 1 188 ? -18.063 -8.815 -13.137 1.000 70.436 177 TRP A CA 1
ATOM 1448 C C . TRP A 1 188 ? -17.093 -9.726 -12.399 1.000 74.037 177 TRP A C 1
ATOM 1449 O O . TRP A 1 188 ? -17.024 -10.913 -12.694 1.000 74.045 177 TRP A O 1
ATOM 1460 N N . LYS A 1 189 ? -16.359 -9.176 -11.425 1.000 70.966 178 LYS A N 1
ATOM 1461 C CA . LYS A 1 189 ? -15.517 -10.050 -10.624 1.000 71.411 178 LYS A CA 1
ATOM 1462 C C . LYS A 1 189 ? -16.306 -10.618 -9.450 1.000 60.039 178 LYS A C 1
ATOM 1463 O O . LYS A 1 189 ? -15.873 -11.607 -8.869 1.000 66.569 178 LYS A O 1
ATOM 1469 N N . ILE A 1 190 ? -17.424 -9.970 -9.100 1.000 63.537 179 ILE A N 1
ATOM 1470 C CA . ILE A 1 190 ? -18.317 -10.409 -8.024 1.000 73.248 179 ILE A CA 1
ATOM 1471 C C . ILE A 1 190 ? -19.377 -11.405 -8.513 1.000 65.697 179 ILE A C 1
ATOM 1472 O O . ILE A 1 190 ? -19.933 -11.261 -9.594 1.000 65.247 179 ILE A O 1
ATOM 1477 N N . ASN A 1 191 ? -19.721 -12.363 -7.646 1.000 65.170 180 ASN A N 1
ATOM 1478 C CA . ASN A 1 191 ? -20.749 -13.364 -7.893 1.000 57.257 180 ASN A CA 1
ATOM 1479 C C . ASN A 1 191 ? -22.141 -12.789 -7.639 1.000 59.360 180 ASN A C 1
ATOM 1480 O O . ASN A 1 191 ? -22.761 -13.071 -6.605 1.000 57.164 180 ASN A O 1
ATOM 1485 N N . ILE A 1 192 ? -22.598 -11.958 -8.589 1.000 55.584 181 ILE A N 1
ATOM 1486 C CA . ILE A 1 192 ? -23.893 -11.292 -8.559 1.000 64.797 181 ILE A CA 1
ATOM 1487 C C . ILE A 1 192 ? -25.025 -12.309 -8.365 1.000 65.235 181 ILE A C 1
ATOM 1488 O O . ILE A 1 192 ? -26.004 -12.034 -7.680 1.000 68.231 181 ILE A O 1
ATOM 1493 N N . ASP A 1 193 ? -24.877 -13.505 -8.931 1.000 61.347 182 ASP A N 1
ATOM 1494 C CA . ASP A 1 193 ? -25.927 -14.500 -8.840 1.000 66.552 182 ASP A CA 1
ATOM 1495 C C . ASP A 1 193 ? -26.090 -14.978 -7.402 1.000 62.422 182 ASP A C 1
ATOM 1496 O O . ASP A 1 193 ? -27.222 -15.076 -6.906 1.000 54.605 182 ASP A O 1
ATOM 1501 N N . SER A 1 194 ? -24.967 -15.333 -6.766 1.000 54.570 183 SER A N 1
ATOM 1502 C CA . SER A 1 194 ? -25.014 -15.765 -5.378 1.000 54.008 183 SER A CA 1
ATOM 1503 C C . SER A 1 194 ? -25.567 -14.641 -4.494 1.000 57.339 183 SER A C 1
ATOM 1504 O O . SER A 1 194 ? -26.384 -14.884 -3.602 1.000 52.326 183 SER A O 1
ATOM 1507 N N . ILE A 1 195 ? -25.151 -13.402 -4.775 1.000 58.171 184 ILE A N 1
ATOM 1508 C CA . ILE A 1 195 ? -25.614 -12.255 -3.994 1.000 61.199 184 ILE A CA 1
ATOM 1509 C C . ILE A 1 195 ? -27.149 -12.172 -4.039 1.000 60.576 184 ILE A C 1
ATOM 1510 O O . ILE A 1 195 ? -27.798 -12.108 -2.993 1.000 61.775 184 ILE A O 1
ATOM 1515 N N . GLU A 1 196 ? -27.712 -12.189 -5.254 1.000 62.655 185 GLU A N 1
ATOM 1516 C CA . GLU A 1 196 ? -29.153 -12.128 -5.492 1.000 64.007 185 GLU A CA 1
ATOM 1517 C C . GLU A 1 196 ? -29.880 -13.241 -4.751 1.000 56.339 185 GLU A C 1
ATOM 1518 O O . GLU A 1 196 ? -30.857 -12.974 -4.064 1.000 64.251 185 GLU A O 1
ATOM 1524 N N . LYS A 1 197 ? -29.376 -14.474 -4.851 1.000 54.443 186 LYS A N 1
ATOM 1525 C CA . LYS A 1 197 ? -30.050 -15.602 -4.235 1.000 62.773 186 LYS A CA 1
ATOM 1526 C C . LYS A 1 197 ? -29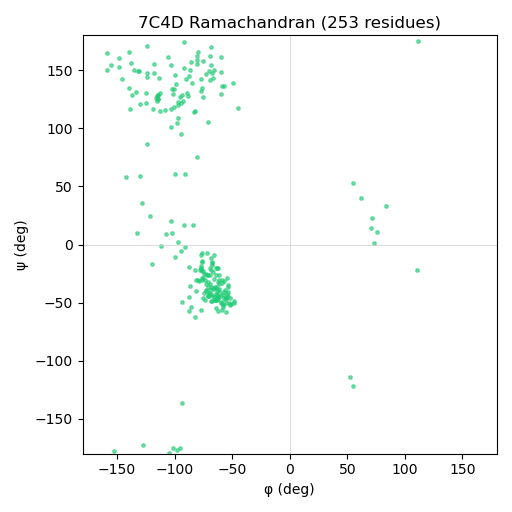.662 -15.736 -2.763 1.000 69.317 186 LYS A C 1
ATOM 1527 O O . LYS A 1 197 ? -29.867 -16.812 -2.186 1.000 68.740 186 LYS A O 1
ATOM 1533 N N . ASN A 1 198 ? -29.082 -14.670 -2.176 1.000 63.767 187 ASN A N 1
ATOM 1534 C CA . ASN A 1 198 ? -28.785 -14.668 -0.751 1.000 57.439 187 ASN A CA 1
ATOM 1535 C C . ASN A 1 198 ? -29.251 -13.378 -0.071 1.000 57.482 187 ASN A C 1
ATOM 1536 O O . ASN A 1 198 ? -28.892 -13.148 1.094 1.000 55.099 187 ASN A O 1
ATOM 1541 N N . ILE A 1 199 ? -30.028 -12.546 -0.779 1.000 50.756 188 ILE A N 1
ATOM 1542 C CA . ILE A 1 199 ? -30.464 -11.261 -0.233 1.000 59.780 188 ILE A CA 1
ATOM 1543 C C . ILE A 1 199 ? -31.236 -11.392 1.090 1.000 60.332 188 ILE A C 1
ATOM 1544 O O . ILE A 1 199 ? -31.192 -10.503 1.932 1.000 58.588 188 ILE A O 1
ATOM 1549 N N . ILE A 1 200 ? -31.970 -12.485 1.282 1.000 59.791 189 ILE A N 1
ATOM 1550 C CA . ILE A 1 200 ? -32.682 -12.685 2.533 1.000 62.645 189 ILE A CA 1
ATOM 1551 C C . ILE A 1 200 ? -31.677 -12.994 3.656 1.000 60.802 189 ILE A C 1
ATOM 1552 O O . ILE A 1 200 ? -31.827 -12.517 4.778 1.000 51.804 189 ILE A O 1
ATOM 1557 N N . ASN A 1 201 ? -30.702 -13.863 3.357 1.000 54.645 190 ASN A N 1
ATOM 1558 C CA . ASN A 1 201 ? -29.608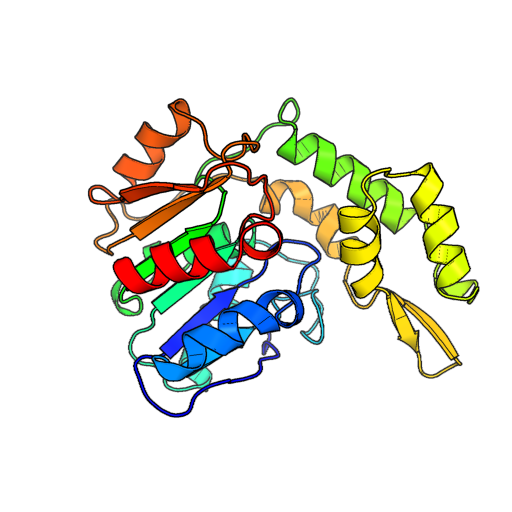 -14.238 4.241 1.000 61.026 190 ASN A CA 1
ATOM 1559 C C . ASN A 1 201 ? -28.838 -12.997 4.697 1.000 53.810 190 ASN A C 1
ATOM 1560 O O . ASN A 1 201 ? -28.443 -12.902 5.862 1.000 49.729 190 ASN A O 1
ATOM 1565 N N . ILE A 1 202 ? -28.670 -12.058 3.767 1.000 48.009 191 ILE A N 1
ATOM 1566 C CA . ILE A 1 202 ? -27.792 -10.917 3.945 1.000 57.442 191 ILE A CA 1
ATOM 1567 C C . ILE A 1 202 ? -28.503 -9.876 4.810 1.000 56.824 191 ILE A C 1
ATOM 1568 O O . ILE A 1 202 ? -27.845 -9.194 5.604 1.000 52.550 191 ILE A O 1
ATOM 1573 N N . MET A 1 203 ? -29.849 -9.821 4.704 1.000 52.796 192 MET A N 1
ATOM 1574 C CA . MET A 1 203 ? -30.645 -8.803 5.398 1.000 54.127 192 MET A CA 1
ATOM 1575 C C . MET A 1 203 ? -31.226 -9.319 6.720 1.000 47.160 192 MET A C 1
ATOM 1576 O O . MET A 1 203 ? -31.873 -8.552 7.423 1.000 54.391 192 MET A O 1
ATOM 1581 N N . SER A 1 204 ? -30.917 -10.569 7.085 1.000 45.610 193 SER A N 1
ATOM 1582 C CA . SER A 1 204 ? -31.481 -11.244 8.241 1.000 54.516 193 SER A CA 1
ATOM 1583 C C . SER A 1 204 ? -30.784 -10.821 9.535 1.000 65.572 193 SER A C 1
ATOM 1584 O O . SER A 1 204 ? -29.613 -10.425 9.526 1.000 61.486 193 SER A O 1
ATOM 1587 N N . GLY A 1 205 ? -31.523 -10.967 10.646 1.000 59.141 194 GLY A N 1
ATOM 1588 C CA . GLY A 1 205 ? -31.102 -10.577 11.978 1.000 60.278 194 GLY A CA 1
ATOM 1589 C C . GLY A 1 205 ? -30.292 -11.681 12.630 1.000 66.188 194 GLY A C 1
ATOM 1590 O O . GLY A 1 205 ? -30.413 -12.833 12.229 1.000 67.856 194 GLY A O 1
ATOM 1591 N N . ILE A 1 206 ? -29.460 -11.314 13.615 1.000 64.113 195 ILE A N 1
ATOM 1592 C CA A ILE A 1 206 ? -28.646 -12.292 14.318 0.500 71.721 195 ILE A CA 1
ATOM 1593 C CA B ILE A 1 206 ? -28.647 -12.293 14.317 0.500 71.907 195 ILE A CA 1
ATOM 1594 C C . ILE A 1 206 ? -29.538 -13.033 15.310 1.000 71.660 195 ILE A C 1
ATOM 1595 O O . ILE A 1 206 ? -30.190 -12.425 16.154 1.000 81.242 195 ILE A O 1
ATOM 1604 N N . THR A 1 207 ? -29.577 -14.355 15.173 1.000 75.168 196 THR A N 1
ATOM 1605 C CA . THR A 1 207 ? -30.337 -15.200 16.078 1.000 76.557 196 THR A CA 1
ATOM 1606 C C . THR A 1 207 ? -29.499 -16.429 16.394 1.000 73.590 196 THR A C 1
ATOM 1607 O O . THR A 1 207 ? -28.598 -16.780 15.629 1.000 71.951 196 THR A O 1
ATOM 1611 N N . GLY A 1 208 ? -29.808 -17.039 17.541 1.000 78.460 197 GLY A N 1
ATOM 1612 C CA . GLY A 1 208 ? -29.294 -18.340 17.926 1.000 78.049 197 GLY A CA 1
ATOM 1613 C C . GLY A 1 208 ? -27.914 -18.247 18.565 1.000 81.367 197 GLY A C 1
ATOM 1614 O O . GLY A 1 208 ? -27.091 -19.149 18.413 1.000 91.288 197 GLY A O 1
ATOM 1615 N N . ILE A 1 209 ? -27.671 -17.151 19.286 1.000 76.535 198 ILE A N 1
ATOM 1616 C CA . ILE A 1 209 ? -26.350 -16.888 19.838 1.000 72.701 198 ILE A CA 1
ATOM 1617 C C . ILE A 1 209 ? -26.473 -16.851 21.356 1.000 68.882 198 ILE A C 1
ATOM 1618 O O . ILE A 1 209 ? -27.502 -16.421 21.880 1.000 64.190 198 ILE A O 1
ATOM 1623 N N . ASP A 1 210 ? -25.397 -17.284 22.015 1.000 54.511 199 ASP A N 1
ATOM 1624 C CA . ASP A 1 210 ? -25.230 -17.193 23.451 1.000 61.771 199 ASP A CA 1
ATOM 1625 C C . ASP A 1 210 ? -25.018 -15.709 23.814 1.000 65.540 199 ASP A C 1
ATOM 1626 O O . ASP A 1 210 ? -23.976 -15.149 23.500 1.000 71.048 199 ASP A O 1
ATOM 1631 N N . ILE A 1 211 ? -26.042 -15.068 24.395 1.000 60.620 200 ILE A N 1
ATOM 1632 C CA . ILE A 1 211 ? -26.096 -13.699 24.883 1.000 66.467 200 ILE A CA 1
ATOM 1633 C C . ILE A 1 211 ? -25.887 -13.780 26.390 1.000 68.266 200 ILE A C 1
ATOM 1634 O O . ILE A 1 211 ? -26.285 -14.782 26.967 1.000 81.434 200 ILE A O 1
ATOM 1639 N N . PRO A 1 212 ? -25.216 -12.814 27.073 1.000 74.088 201 PRO A N 1
ATOM 1640 C CA . PRO A 1 212 ? -24.526 -11.689 26.423 1.000 71.580 201 PRO A CA 1
ATOM 1641 C C . PRO A 1 212 ? -23.146 -12.069 25.881 1.000 63.529 201 PRO A C 1
ATOM 1642 O O . PRO A 1 212 ? -22.542 -13.058 26.328 1.000 55.819 201 PRO A O 1
ATOM 1646 N N . VAL A 1 213 ? -22.656 -11.272 24.913 1.000 56.222 202 VAL A N 1
ATOM 1647 C CA . VAL A 1 213 ? -21.286 -11.423 24.443 1.000 50.570 202 VAL A CA 1
ATOM 1648 C C . VAL A 1 213 ? -20.404 -10.478 25.262 1.000 51.958 202 VAL A C 1
ATOM 1649 O O . VAL A 1 213 ? -20.644 -9.264 25.275 1.000 48.023 202 VAL A O 1
ATOM 1653 N N . HIS A 1 214 ? -19.377 -11.046 25.905 1.000 51.405 203 HIS A N 1
ATOM 1654 C CA . HIS A 1 214 ? -18.443 -10.316 26.760 1.000 49.916 203 HIS A CA 1
ATOM 1655 C C . HIS A 1 214 ? -17.239 -9.811 25.956 1.000 51.722 203 HIS A C 1
ATOM 1656 O O . HIS A 1 214 ? -16.090 -10.185 26.220 1.000 49.795 203 HIS A O 1
ATOM 1663 N N . VAL A 1 215 ? -17.510 -8.965 24.953 1.000 48.951 204 VAL A N 1
ATOM 1664 C CA . VAL A 1 215 ? -16.459 -8.370 24.134 1.000 45.813 204 VAL A CA 1
ATOM 1665 C C . VAL A 1 215 ? -16.805 -6.895 24.047 1.000 45.624 204 VAL A C 1
ATOM 1666 O O . VAL A 1 215 ? -17.961 -6.587 23.770 1.000 50.032 204 VAL A O 1
ATOM 1670 N N . PRO A 1 216 ? -15.853 -5.956 24.302 1.000 44.124 205 PRO A N 1
ATOM 1671 C CA . PRO A 1 216 ? -16.104 -4.527 24.077 1.000 46.373 205 PRO A CA 1
ATOM 1672 C C . PRO A 1 216 ? -16.449 -4.229 22.613 1.000 41.086 205 PRO A C 1
ATOM 1673 O O . PRO A 1 216 ? -15.729 -4.630 21.724 1.000 46.033 205 PRO A O 1
ATOM 1677 N N . ALA A 1 217 ? -17.534 -3.501 22.361 1.000 37.990 206 ALA A N 1
ATOM 1678 C CA . ALA A 1 217 ? -17.934 -3.241 21.000 1.000 39.191 206 ALA A CA 1
ATOM 1679 C C . ALA A 1 217 ? -18.208 -1.750 20.816 1.000 38.691 206 ALA A C 1
ATOM 1680 O O . ALA A 1 217 ? -18.721 -1.084 21.709 1.000 39.032 206 ALA A O 1
ATOM 1682 N N . LEU A 1 218 ? -17.955 -1.273 19.596 1.000 38.810 207 LEU A N 1
ATOM 1683 C CA . LEU A 1 218 ? -18.256 0.103 19.194 1.000 39.198 207 LEU A CA 1
ATOM 1684 C C . LEU A 1 218 ? -19.145 0.077 17.948 1.000 42.499 207 LEU A C 1
ATOM 1685 O O . LEU A 1 218 ? -18.786 -0.553 16.957 1.000 40.560 207 LEU A O 1
ATOM 1690 N N . PHE A 1 219 ? -20.337 0.696 18.031 1.000 36.863 208 PHE A N 1
ATOM 1691 C CA . PHE A 1 219 ? -21.205 0.889 16.878 1.000 37.315 208 PHE A CA 1
ATOM 1692 C C . PHE A 1 219 ? -21.027 2.331 16.405 1.000 43.805 208 PHE A C 1
ATOM 1693 O O . PHE A 1 219 ? -21.284 3.290 17.145 1.000 40.201 208 PHE A O 1
ATOM 1701 N N . LEU A 1 220 ? -20.550 2.476 15.167 1.000 43.605 209 LEU A N 1
ATOM 1702 C CA . LEU A 1 220 ? -20.427 3.782 14.546 1.000 43.788 209 LEU A CA 1
ATOM 1703 C C . LEU A 1 220 ? -21.570 3.967 13.549 1.000 47.866 209 LEU A C 1
ATOM 1704 O O . LEU A 1 220 ? -21.661 3.257 12.560 1.000 54.764 209 LEU A O 1
ATOM 1709 N N . LYS A 1 221 ? -22.424 4.948 13.825 1.000 45.646 210 LYS A N 1
ATOM 1710 C CA . LYS A 1 221 ? -23.598 5.290 13.047 1.000 51.584 210 LYS A CA 1
ATOM 1711 C C . LYS A 1 221 ? -23.295 6.502 12.168 1.000 53.205 210 LYS A C 1
ATOM 1712 O O . LYS A 1 221 ? -22.702 7.465 12.629 1.000 50.616 210 LYS A O 1
ATOM 1718 N N . GLY A 1 222 ? -23.669 6.447 10.889 1.000 53.147 211 GLY A N 1
ATOM 1719 C CA . GLY A 1 222 ? -23.670 7.657 10.072 1.000 56.354 211 GLY A CA 1
ATOM 1720 C C . GLY A 1 222 ? -24.888 8.521 10.405 1.000 54.055 211 GLY A C 1
ATOM 1721 O O . GLY A 1 222 ? -26.008 8.011 10.521 1.000 64.795 211 GLY A O 1
ATOM 1722 N N . GLU A 1 223 ? -24.671 9.821 10.616 1.000 60.648 212 GLU A N 1
ATOM 1723 C CA . GLU A 1 223 ? -25.752 10.750 10.973 1.000 62.109 212 GLU A CA 1
ATOM 1724 C C . GLU A 1 223 ? -26.882 10.705 9.939 1.000 59.066 212 GLU A C 1
ATOM 1725 O O . GLU A 1 223 ? -28.045 10.667 10.319 1.000 69.339 212 GLU A O 1
ATOM 1731 N N . LEU A 1 224 ? -26.524 10.716 8.641 1.000 59.751 213 LEU A N 1
ATOM 1732 C CA . LEU A 1 224 ? -27.475 10.794 7.537 1.000 65.505 213 LEU A CA 1
ATOM 1733 C C . LEU A 1 224 ? -27.886 9.406 7.042 1.000 63.350 213 LEU A C 1
ATOM 1734 O O . LEU A 1 224 ? -28.424 9.278 5.954 1.000 72.233 213 LEU A O 1
ATOM 1739 N N . SER A 1 225 ? -27.638 8.368 7.837 1.000 62.104 214 SER A N 1
ATOM 1740 C CA . SER A 1 225 ? -28.077 7.023 7.508 1.000 57.021 214 SER A CA 1
ATOM 1741 C C . SER A 1 225 ? -29.048 6.516 8.573 1.000 63.004 214 SER A C 1
ATOM 1742 O O . SER A 1 225 ? -29.017 6.954 9.727 1.000 67.332 214 SER A O 1
ATOM 1745 N N . ASP A 1 226 ? -29.895 5.569 8.163 1.000 64.202 215 ASP A N 1
ATOM 1746 C CA . ASP A 1 226 ? -30.929 5.021 9.016 1.000 63.825 215 ASP A CA 1
ATOM 1747 C C . ASP A 1 226 ? -30.764 3.518 9.167 1.000 61.424 215 ASP A C 1
ATOM 1748 O O . ASP A 1 226 ? -31.729 2.855 9.524 1.000 60.550 215 ASP A O 1
ATOM 1753 N N . TYR A 1 227 ? -29.539 3.006 8.979 1.000 61.455 216 TYR A N 1
ATOM 1754 C CA . TYR A 1 227 ? -29.282 1.594 9.244 1.000 56.435 216 TYR A CA 1
ATOM 1755 C C . TYR A 1 227 ? -29.353 1.311 10.736 1.000 51.285 216 TYR A C 1
ATOM 1756 O O . TYR A 1 227 ? -29.776 0.216 11.110 1.000 52.110 216 TYR A O 1
ATOM 1765 N N . ILE A 1 228 ? -28.921 2.286 11.561 1.000 48.795 217 ILE A N 1
ATOM 1766 C CA . ILE A 1 228 ? -29.072 2.202 13.013 1.000 53.853 217 ILE A CA 1
ATOM 1767 C C . ILE A 1 228 ? -30.007 3.324 13.489 1.000 57.462 217 ILE A C 1
ATOM 1768 O O . ILE A 1 228 ? -29.776 4.496 13.202 1.000 58.792 217 ILE A O 1
ATOM 1773 N N . THR A 1 229 ? -31.058 2.960 14.227 1.000 64.084 218 THR A N 1
ATOM 1774 C CA . THR A 1 229 ? -31.969 3.927 14.827 1.000 65.564 218 THR A CA 1
ATOM 1775 C C . THR A 1 229 ? -32.093 3.614 16.311 1.000 63.432 218 THR A C 1
ATOM 1776 O O . THR A 1 229 ? -31.428 2.722 16.812 1.000 70.009 218 THR A O 1
ATOM 1780 N N . ASP A 1 230 ? -33.004 4.313 16.988 1.000 70.297 219 ASP A N 1
ATOM 1781 C CA . ASP A 1 230 ? -33.087 4.288 18.437 1.000 72.090 219 ASP A CA 1
ATOM 1782 C C . ASP A 1 230 ? -33.760 3.004 18.909 1.000 68.815 219 ASP A C 1
ATOM 1783 O O . ASP A 1 230 ? -33.536 2.582 20.037 1.000 76.876 219 ASP A O 1
ATOM 1788 N N . LYS A 1 231 ? -34.540 2.361 18.029 1.000 62.484 220 LYS A N 1
ATOM 1789 C CA . LYS A 1 231 ? -35.124 1.065 18.350 1.000 66.636 220 LYS A CA 1
ATOM 1790 C C . LYS A 1 231 ? -34.092 -0.059 18.255 1.000 67.606 220 LYS A C 1
ATOM 1791 O O . LYS A 1 231 ? -34.335 -1.150 18.768 1.000 64.995 220 LYS A O 1
ATOM 1797 N N . ASP A 1 232 ? -32.942 0.223 17.621 1.000 69.679 221 ASP A N 1
ATOM 1798 C CA . ASP A 1 232 ? -31.839 -0.724 17.514 1.000 66.030 221 ASP A CA 1
ATOM 1799 C C . ASP A 1 232 ? -31.068 -0.833 18.832 1.000 63.649 221 ASP A C 1
ATOM 1800 O O . ASP A 1 232 ? -30.550 -1.906 19.153 1.000 66.341 221 ASP A O 1
ATOM 1805 N N . ILE A 1 233 ? -31.030 0.259 19.609 1.000 60.789 222 ILE A N 1
ATOM 1806 C CA . ILE A 1 233 ? -30.272 0.284 20.854 1.000 65.774 222 ILE A CA 1
ATOM 1807 C C . ILE A 1 233 ? -30.651 -0.877 21.779 1.000 68.015 222 ILE A C 1
ATOM 1808 O O . ILE A 1 233 ? -29.749 -1.506 22.347 1.000 70.226 222 ILE A O 1
ATOM 1813 N N . PRO A 1 234 ? -31.951 -1.224 21.975 1.000 63.385 223 PRO A N 1
ATOM 1814 C CA . PRO A 1 234 ? -32.308 -2.342 22.855 1.000 60.412 223 PRO A CA 1
ATOM 1815 C C . PRO A 1 234 ? -31.659 -3.689 22.520 1.000 56.230 223 PRO A C 1
ATOM 1816 O O . PRO A 1 234 ? -31.088 -4.341 23.392 1.000 57.989 223 PRO A O 1
ATOM 1820 N N . LEU A 1 235 ? -31.735 -4.114 21.255 1.000 54.710 224 LEU A N 1
ATOM 1821 C CA . LEU A 1 235 ? -31.112 -5.370 20.840 1.000 56.391 224 LEU A CA 1
ATOM 1822 C C . LEU A 1 235 ? -29.577 -5.289 20.843 1.000 54.508 224 LEU A C 1
ATOM 1823 O O . LEU A 1 235 ? -28.944 -6.243 21.300 1.000 48.189 224 LEU A O 1
ATOM 1828 N N . ILE A 1 236 ? -28.985 -4.167 20.361 1.000 45.073 225 ILE A N 1
ATOM 1829 C CA . ILE A 1 236 ? -27.541 -3.941 20.475 1.000 44.161 225 ILE A CA 1
ATOM 1830 C C . ILE A 1 236 ? -27.087 -4.214 21.915 1.000 44.698 225 ILE A C 1
ATOM 1831 O O . ILE A 1 236 ? -26.148 -4.987 22.133 1.000 45.739 225 ILE A O 1
ATOM 1836 N N . LYS A 1 237 ? -27.788 -3.611 22.898 1.000 48.719 226 LYS A N 1
ATOM 1837 C CA . LYS A 1 237 ? -27.413 -3.666 24.312 1.000 52.556 226 LYS A CA 1
ATOM 1838 C C . LYS A 1 237 ? -27.625 -5.052 24.929 1.000 55.923 226 LYS A C 1
ATOM 1839 O O . LYS A 1 237 ? -26.862 -5.439 25.814 1.000 57.959 226 LYS A O 1
ATOM 1845 N N . GLU A 1 238 ? -28.638 -5.787 24.445 1.000 52.523 227 GLU A N 1
ATOM 1846 C CA . GLU A 1 238 ? -28.923 -7.157 24.840 1.000 49.338 227 GLU A CA 1
ATOM 1847 C C . GLU A 1 238 ? -27.763 -8.062 24.447 1.000 51.627 227 GLU A C 1
ATOM 1848 O O . GLU A 1 238 ? -27.288 -8.863 25.257 1.000 53.596 227 GLU A O 1
ATOM 1854 N N . ILE A 1 239 ? -27.286 -7.923 23.202 1.000 49.469 228 ILE A N 1
ATOM 1855 C CA . ILE A 1 239 ? -26.165 -8.744 22.761 1.000 48.185 228 ILE A CA 1
ATOM 1856 C C . ILE A 1 239 ? -24.840 -8.248 23.375 1.000 51.638 228 ILE A C 1
ATOM 1857 O O . ILE A 1 239 ? -24.013 -9.045 23.822 1.000 48.898 228 ILE A O 1
ATOM 1862 N N . PHE A 1 240 ? -24.605 -6.925 23.351 1.000 54.169 229 PHE A N 1
ATOM 1863 C CA . PHE A 1 240 ? -23.352 -6.327 23.817 1.000 53.236 229 PHE A CA 1
ATOM 1864 C C . PHE A 1 240 ? -23.662 -5.292 24.900 1.000 55.578 229 PHE A C 1
ATOM 1865 O O . PHE A 1 240 ? -23.882 -4.127 24.569 1.000 48.815 229 PHE A O 1
ATOM 1873 N N . PRO A 1 241 ? -23.773 -5.689 26.194 1.000 55.052 230 PRO A N 1
ATOM 1874 C CA . PRO A 1 241 ? -24.276 -4.804 27.249 1.000 57.948 230 PRO A CA 1
ATOM 1875 C C . PRO A 1 241 ? -23.483 -3.514 27.448 1.000 54.910 230 PRO A C 1
ATOM 1876 O O . PRO A 1 241 ? -24.057 -2.475 27.743 1.000 54.549 230 PRO A O 1
ATOM 1880 N N . ASP A 1 242 ? -22.175 -3.581 27.220 1.000 54.403 231 ASP A N 1
ATOM 1881 C CA . ASP A 1 242 ? -21.312 -2.431 27.423 1.000 55.769 231 ASP A CA 1
ATOM 1882 C C . ASP A 1 242 ? -20.935 -1.767 26.084 1.000 55.821 231 ASP A C 1
ATOM 1883 O O . ASP A 1 242 ? -19.976 -1.013 26.019 1.000 57.066 231 ASP A O 1
ATOM 1888 N N . ALA A 1 243 ? -21.716 -2.004 25.019 1.000 49.288 232 ALA A N 1
ATOM 1889 C CA . ALA A 1 243 ? -21.462 -1.442 23.712 1.000 48.145 232 ALA A CA 1
ATOM 1890 C C . ALA A 1 243 ? -21.471 0.088 23.761 1.000 51.747 232 ALA A C 1
ATOM 1891 O O . ALA A 1 243 ? -22.261 0.681 24.477 1.000 49.180 232 ALA A O 1
ATOM 1893 N N . LYS A 1 244 ? -20.670 0.730 22.910 1.000 50.394 233 LYS A N 1
ATOM 1894 C CA . LYS A 1 244 ? -20.794 2.173 22.798 1.000 49.470 233 LYS A CA 1
ATOM 1895 C C . LYS A 1 244 ? -21.309 2.486 21.405 1.000 51.607 233 LYS A C 1
ATOM 1896 O O . LYS A 1 244 ? -20.976 1.766 20.470 1.000 50.184 233 LYS A O 1
ATOM 1902 N N . LEU A 1 245 ? -22.164 3.513 21.308 1.000 50.807 234 LEU A N 1
ATOM 1903 C CA . LEU A 1 245 ? -22.736 4.021 20.066 1.000 52.262 234 LEU A CA 1
ATOM 1904 C C . LEU A 1 245 ? -22.235 5.439 19.815 1.000 56.031 234 LEU A C 1
ATOM 1905 O O . LEU A 1 245 ? -22.352 6.293 20.682 1.000 56.173 234 LEU A O 1
ATOM 1910 N N . VAL A 1 246 ? -21.714 5.691 18.613 1.000 47.474 235 VAL A N 1
ATOM 1911 C CA . VAL A 1 246 ? -21.145 6.984 18.308 1.000 50.810 235 VAL A CA 1
ATOM 1912 C C . VAL A 1 246 ? -21.634 7.359 16.914 1.000 54.557 235 VAL A C 1
ATOM 1913 O O . VAL A 1 246 ? -21.504 6.571 15.980 1.000 55.263 235 VAL A O 1
ATOM 1917 N N . THR A 1 247 ? -22.185 8.572 16.792 1.000 52.388 236 THR A N 1
ATOM 1918 C CA . THR A 1 247 ? -22.656 9.120 15.526 1.000 55.811 236 THR A CA 1
ATOM 1919 C C . THR A 1 247 ? -21.587 10.022 14.916 1.000 59.151 236 THR A C 1
ATOM 1920 O O . THR A 1 247 ? -21.175 10.996 15.546 1.000 67.500 236 THR A O 1
ATOM 1924 N N . ILE A 1 248 ? -21.116 9.670 13.708 1.000 59.077 237 ILE A N 1
ATOM 1925 C CA . ILE A 1 248 ? -20.207 10.529 12.958 1.000 60.247 237 ILE A CA 1
ATOM 1926 C C . ILE A 1 248 ? -21.054 11.568 12.228 1.000 68.947 237 ILE A C 1
ATOM 1927 O O . ILE A 1 248 ? -21.823 11.181 11.343 1.000 70.952 237 ILE A O 1
ATOM 1932 N N . PRO A 1 249 ? -20.949 12.883 12.567 1.000 70.539 238 PRO A N 1
ATOM 1933 C CA . PRO A 1 249 ? -21.703 13.946 11.881 1.000 71.016 238 PRO A CA 1
ATOM 1934 C C . PRO A 1 249 ? -21.498 14.033 10.368 1.000 71.174 238 PRO A C 1
ATOM 1935 O O . PRO A 1 249 ? -20.380 13.906 9.876 1.000 67.026 238 PRO A O 1
ATOM 1939 N N . GLY A 1 250 ? -22.602 14.219 9.633 1.000 70.093 239 GLY A N 1
ATOM 1940 C CA . GLY A 1 250 ? -22.534 14.520 8.214 1.000 68.011 239 GLY A CA 1
ATOM 1941 C C . GLY A 1 250 ? -22.086 13.339 7.361 1.000 74.860 239 GLY A C 1
ATOM 1942 O O . GLY A 1 250 ? -21.614 13.545 6.247 1.000 68.551 239 GLY A O 1
ATOM 1943 N N . ALA A 1 251 ? -22.251 12.107 7.870 1.000 67.183 240 ALA A N 1
ATOM 1944 C CA . ALA A 1 251 ? -21.919 10.953 7.056 1.000 59.685 240 ALA A CA 1
ATOM 1945 C C . ALA A 1 251 ? -23.117 10.022 6.931 1.000 54.060 240 ALA A C 1
ATOM 1946 O O . ALA A 1 251 ? -23.957 9.959 7.831 1.000 58.749 240 ALA A O 1
ATOM 1948 N N . GLY A 1 252 ? -23.205 9.366 5.761 1.000 54.601 241 GLY A N 1
ATOM 1949 C CA . GLY A 1 252 ? -24.259 8.407 5.458 1.000 53.639 241 GLY A CA 1
ATOM 1950 C C . GLY A 1 252 ? -23.823 6.983 5.791 1.000 61.317 241 GLY A C 1
ATOM 1951 O O . GLY A 1 252 ? -23.184 6.730 6.814 1.000 68.110 241 GLY A O 1
ATOM 1952 N N . HIS A 1 253 ? -24.122 6.064 4.878 1.000 66.091 242 HIS A N 1
ATOM 1953 C CA . HIS A 1 253 ? -23.860 4.656 5.096 1.000 61.933 242 HIS A CA 1
ATOM 1954 C C . HIS A 1 253 ? -22.387 4.298 4.855 1.000 65.861 242 HIS A C 1
ATOM 1955 O O . HIS A 1 253 ? -21.877 3.372 5.482 1.000 60.646 242 HIS A O 1
ATOM 1962 N N . TRP A 1 254 ? -21.705 5.016 3.950 1.000 65.225 243 TRP A N 1
ATOM 1963 C CA . TRP A 1 254 ? -20.289 4.806 3.674 1.000 59.150 243 TRP A CA 1
ATOM 1964 C C . TRP A 1 254 ? -19.486 5.855 4.428 1.000 60.189 243 TRP A C 1
ATOM 1965 O O . TRP A 1 254 ? -18.792 6.669 3.845 1.000 58.966 243 TRP A O 1
ATOM 1976 N N . LEU A 1 255 ? -19.621 5.833 5.756 1.000 67.105 244 LEU A N 1
ATOM 1977 C CA . LEU A 1 255 ? -19.090 6.883 6.610 1.000 62.678 244 LEU A CA 1
ATOM 1978 C C . LEU A 1 255 ? -17.555 6.928 6.596 1.000 63.613 244 LEU A C 1
ATOM 1979 O O . LEU A 1 255 ? -16.947 7.971 6.844 1.000 64.709 244 LEU A O 1
ATOM 1984 N N . HIS A 1 256 ? -16.907 5.813 6.264 1.000 59.298 245 HIS A N 1
ATOM 1985 C CA . HIS A 1 256 ? -15.449 5.796 6.296 1.000 64.185 245 HIS A CA 1
ATOM 1986 C C . HIS A 1 256 ? -14.844 6.381 5.022 1.000 57.110 245 HIS A C 1
ATOM 1987 O O . HIS A 1 256 ? -13.666 6.724 4.994 1.000 58.615 245 HIS A O 1
ATOM 1994 N N . ALA A 1 257 ? -15.629 6.386 3.948 1.000 60.052 246 ALA A N 1
ATOM 1995 C CA . ALA A 1 257 ? -15.204 6.969 2.688 1.000 59.169 246 ALA A CA 1
ATOM 1996 C C . ALA A 1 257 ? -15.525 8.459 2.709 1.000 54.095 246 ALA A C 1
ATOM 1997 O O . ALA A 1 257 ? -14.744 9.250 2.205 1.000 62.341 246 ALA A O 1
ATOM 1999 N N . GLN A 1 258 ? -16.647 8.833 3.338 1.000 57.635 247 GLN A N 1
ATOM 2000 C CA . GLN A 1 258 ? -17.115 10.217 3.361 1.000 65.515 247 GLN A CA 1
ATOM 2001 C C . GLN A 1 258 ? -16.403 11.047 4.435 1.000 72.811 247 GLN A C 1
ATOM 2002 O O . GLN A 1 258 ? -16.067 12.194 4.185 1.000 72.178 247 GLN A O 1
ATOM 2008 N N . GLN A 1 259 ? -16.169 10.468 5.621 1.000 64.205 248 GLN A N 1
ATOM 2009 C CA . GLN A 1 259 ? -15.561 11.174 6.734 1.000 58.275 248 GLN A CA 1
ATOM 2010 C C . GLN A 1 259 ? -14.400 10.355 7.298 1.000 61.178 248 GLN A C 1
ATOM 2011 O O . GLN A 1 259 ? -14.425 10.010 8.476 1.000 58.619 248 GLN A O 1
ATOM 2017 N N . PRO A 1 260 ? -13.352 10.019 6.504 1.000 56.439 249 PRO A N 1
ATOM 2018 C CA . PRO A 1 260 ? -12.310 9.100 6.955 1.000 53.032 249 PRO A CA 1
ATOM 2019 C C . PRO A 1 260 ? -11.526 9.567 8.178 1.000 63.648 249 PRO A C 1
ATOM 2020 O O . PRO A 1 260 ? -11.142 8.743 9.012 1.000 56.419 249 PRO A O 1
ATOM 2024 N N . LYS A 1 261 ? -11.324 10.884 8.285 1.000 63.399 250 LYS A N 1
ATOM 2025 C CA . LYS A 1 261 ? -10.543 11.463 9.362 1.000 61.143 250 LYS A CA 1
ATOM 2026 C C . LYS A 1 261 ? -11.272 11.191 10.669 1.000 52.747 250 LYS A C 1
ATOM 2027 O O . LYS A 1 261 ? -10.658 10.769 11.636 1.000 49.424 250 LYS A O 1
ATOM 2033 N N . ILE A 1 262 ? -12.580 11.457 10.700 1.000 48.719 251 ILE A N 1
ATOM 2034 C CA . ILE A 1 262 ? -13.339 11.180 11.908 1.000 49.543 251 ILE A CA 1
ATOM 2035 C C . ILE A 1 262 ? -13.451 9.654 12.131 1.000 59.179 251 ILE A C 1
ATOM 2036 O O . ILE A 1 262 ? -13.551 9.200 13.270 1.000 54.167 251 ILE A O 1
ATOM 2041 N N . PHE A 1 263 ? -13.370 8.840 11.065 1.000 49.746 252 PHE A N 1
ATOM 2042 C CA . PHE A 1 263 ? -13.482 7.405 11.236 1.000 47.945 252 PHE A CA 1
ATOM 2043 C C . PHE A 1 263 ? -12.279 6.914 12.040 1.000 44.888 252 PHE A C 1
ATOM 2044 O O . PHE A 1 263 ? -12.412 6.161 12.992 1.000 44.989 252 PHE A O 1
ATOM 2052 N N . ILE A 1 264 ? -11.106 7.404 11.669 1.000 44.189 253 ILE A N 1
ATOM 2053 C CA . ILE A 1 264 ? -9.850 6.997 12.269 1.000 43.360 253 ILE A CA 1
ATOM 2054 C C . ILE A 1 264 ? -9.783 7.458 13.724 1.000 49.292 253 ILE A C 1
ATOM 2055 O O . ILE A 1 264 ? -9.293 6.746 14.599 1.000 46.385 253 ILE A O 1
ATOM 2060 N N . GLN A 1 265 ? -10.303 8.658 13.972 1.000 50.515 254 GLN A N 1
ATOM 2061 C CA . GLN A 1 265 ? -10.316 9.252 15.290 1.000 52.456 254 GLN A CA 1
ATOM 2062 C C . GLN A 1 265 ? -11.069 8.343 16.252 1.000 47.842 254 GLN A C 1
ATOM 2063 O O . GLN A 1 265 ? -10.511 7.964 17.273 1.000 52.305 254 GLN A O 1
ATOM 2069 N N . LYS A 1 266 ? -12.329 8.019 15.926 1.000 45.298 255 LYS A N 1
ATOM 2070 C CA . LYS A 1 266 ? -13.183 7.215 16.791 1.000 43.295 255 LYS A CA 1
ATOM 2071 C C . LYS A 1 266 ? -12.650 5.791 16.997 1.000 41.290 255 LYS A C 1
ATOM 2072 O O . LYS A 1 266 ? -12.772 5.270 18.097 1.000 40.739 255 LYS A O 1
ATOM 2078 N N . THR A 1 267 ? -12.051 5.210 15.954 1.000 40.339 256 THR A N 1
ATOM 2079 C CA . THR A 1 267 ? -11.408 3.902 15.952 1.000 40.961 256 THR A CA 1
ATOM 2080 C C . THR A 1 267 ? -10.200 3.922 16.895 1.000 48.321 256 THR A C 1
ATOM 2081 O O . THR A 1 267 ? -10.044 3.012 17.711 1.000 44.612 256 THR A O 1
ATOM 2085 N N . LEU A 1 268 ? -9.333 4.951 16.797 1.000 40.685 257 LEU A N 1
ATOM 2086 C CA . LEU A 1 268 ? -8.106 4.981 17.604 1.000 37.945 257 LEU A CA 1
ATOM 2087 C C . LEU A 1 268 ? -8.387 5.320 19.057 1.000 38.054 257 LEU A C 1
ATOM 2088 O O . LEU A 1 268 ? -7.629 4.923 19.928 1.000 40.244 257 LEU A O 1
ATOM 2093 N N . GLU A 1 269 ? -9.487 6.033 19.326 1.000 38.891 258 GLU A N 1
ATOM 2094 C CA . GLU A 1 269 ? -9.864 6.297 20.706 1.000 41.079 258 GLU A CA 1
ATOM 2095 C C . GLU A 1 269 ? -10.470 5.049 21.387 1.000 45.752 258 GLU A C 1
ATOM 2096 O O . GLU A 1 269 ? -10.456 4.953 22.615 1.000 44.149 258 GLU A O 1
ATOM 2102 N N . PHE A 1 270 ? -11.000 4.092 20.605 1.000 38.561 259 PHE A N 1
ATOM 2103 C CA . PHE A 1 270 ? -11.651 2.889 21.149 1.000 38.052 259 PHE A CA 1
ATOM 2104 C C . PHE A 1 270 ? -10.668 1.717 21.255 1.000 37.339 259 PHE A C 1
ATOM 2105 O O . PHE A 1 270 ? -10.575 1.101 22.281 1.000 42.678 259 PHE A O 1
ATOM 2113 N N . LEU A 1 271 ? -9.906 1.404 20.198 1.000 43.888 260 LEU A N 1
ATOM 2114 C CA . LEU A 1 271 ? -9.046 0.230 20.198 1.000 44.839 260 LEU A CA 1
ATOM 2115 C C . LEU A 1 271 ? -7.825 0.424 21.099 1.000 56.936 260 LEU A C 1
ATOM 2116 O O . LEU A 1 271 ? -7.356 1.535 21.256 1.000 62.589 260 LEU A O 1
#

Sequence (261 aa):
SLELFFRRKKGEESGEPLIILHGLYGSGDNWISIANELKDYFQVYLIDQRNHGRSPHADDMSYESMAEDLHEFIKSQNLESVNIIGHSMGGKTAMWWFTAAHPDKVKKLIVADIAPGKYDTTSPNVKTHKKIIAALKSIDPSEAKTRKEIETQLSRYIDNVQLRMFLLKNIERKEDGCYRWKINIDSIEKNIINIMSGIITGIDIPVHVPALFLKGELSDYITDKDIPLIKEIFPDAKLVTIPGAGHWLHAQQPKIFIQKTLEFL

Nearest PDB structures (foldseek):
  7c4d-assembly1_A  TM=1.004E+00  e=1.142E-58  uncultured bacterium
  3bf8-assembly2_B  TM=9.407E-01  e=4.067E-28  Escherichia coli
  3bf7-assembly2_B  TM=9.401E-01  e=1.610E-27  Escherichia coli
  8ooh-assembly1_A  TM=6.786E-01  e=1.524E-15  Haloferax mediterranei
  4mys-assembly1_A  TM=6.976E-01  e=1.127E-14  Escherichia coli K-12

B-factor: mean 68.71, std 32.7, range [29.15, 215.18]

Organism: NCBI:txid77133

Radius of gyration: 17.76 Å; Cα contacts (8 Å, |Δi|>4): 506; chains: 1; bounding box: 45×37×52 Å

InterPro domains:
  IPR000073 Alpha/beta hydrolase fold-1 [PF00561] (15-247)
  IPR029058 Alpha/Beta hydrolase fold [G3DSA:3.40.50.1820] (6-263)
  IPR029058 Alpha/Beta hydrolase fold [SSF53474] (3-262)

Solvent-accessible surface area: 11906 Å² total; per-residue (Å²): 96,40,158,15,68,69,80,76,62,14,140,86,40,78,20,0,0,3,1,3,6,12,4,3,13,5,66,35,2,77,73,4,0,63,93,0,75,102,128,17,37,0,5,2,0,7,4,10,0,0,8,167,6,52,81,28,118,69,1,24,6,102,17,3,9,53,1,1,28,54,8,1,108,88,54,134,24,138,28,0,1,0,0,0,5,11,4,0,0,0,1,0,2,54,0,0,12,64,46,56,111,35,10,73,58,0,0,0,0,0,5,1,0,14,156,27,80,84,113,22,90,8,9,103,37,14,93,110,2,5,52,1,2,142,69,12,69,20,78,112,40,59,68,121,138,75,0,39,75,46,0,45,201,105,12,123,69,78,108,21,14,90,24,1,24,111,4,20,66,137,24,178,116,44,40,14,100,29,51,6,27,19,83,2,0,55,159,9,17,136,57,6,10,36,16,11,110,87,37,126,71,59,4,157,3,53,1,5,0,0,50,0,89,123,8,108,25,2,40,112,164,21,61,88,57,0,82,98,2,0,69,89,5,127,61,43,64,0,76,34,0,11,15,64,0,6,69,81,56,46,167,39,0,11,70,54,0,63,134,33,41